Protein AF-A0A519ZMS1-F1 (afdb_monomer)

Structure (mmCIF, N/CA/C/O backbone):
data_AF-A0A519ZMS1-F1
#
_entry.id   AF-A0A519ZMS1-F1
#
loop_
_atom_site.group_PDB
_atom_site.id
_atom_site.type_symbol
_atom_site.label_atom_id
_atom_site.label_alt_id
_atom_site.label_comp_id
_atom_site.label_asym_id
_atom_site.label_entity_id
_atom_site.label_seq_id
_atom_site.pdbx_PDB_ins_code
_atom_site.Cartn_x
_atom_site.Cartn_y
_atom_site.Cartn_z
_atom_site.occupancy
_atom_site.B_iso_or_equiv
_atom_site.auth_seq_id
_atom_site.auth_comp_id
_atom_site.auth_asym_id
_atom_site.auth_atom_id
_atom_site.pdbx_PDB_model_num
ATOM 1 N N . MET A 1 1 ? -74.796 -27.063 87.773 1.00 42.47 1 MET A N 1
ATOM 2 C CA . MET A 1 1 ? -75.132 -27.784 86.528 1.00 42.47 1 MET A CA 1
ATOM 3 C C . MET A 1 1 ? -73.917 -27.729 85.617 1.00 42.47 1 MET A C 1
ATOM 5 O O . MET A 1 1 ? -73.699 -26.713 84.977 1.00 42.47 1 MET A O 1
ATOM 9 N N . GLY A 1 2 ? -73.067 -28.757 85.656 1.00 45.41 2 GLY A N 1
ATOM 10 C CA . GLY A 1 2 ? -71.937 -28.900 84.737 1.00 45.41 2 GLY A CA 1
ATOM 11 C C . GLY A 1 2 ? -72.326 -29.897 83.657 1.00 45.41 2 GLY A C 1
ATOM 12 O O . GLY A 1 2 ? -72.479 -31.078 83.949 1.00 45.41 2 GLY A O 1
ATOM 13 N N . THR A 1 3 ? -72.564 -29.424 82.440 1.00 51.25 3 THR A N 1
ATOM 14 C CA . THR A 1 3 ? -72.801 -30.282 81.277 1.00 51.25 3 THR A CA 1
ATOM 15 C C . THR A 1 3 ? -71.479 -30.924 80.871 1.00 51.25 3 THR A C 1
ATOM 17 O O . THR A 1 3 ? -70.566 -30.230 80.424 1.00 51.25 3 THR A O 1
ATOM 20 N N . THR A 1 4 ? -71.353 -32.237 81.051 1.00 53.97 4 THR A N 1
ATOM 21 C CA . THR A 1 4 ? -70.225 -33.018 80.539 1.00 53.97 4 THR A CA 1
ATOM 22 C C . THR A 1 4 ? -70.313 -33.087 79.009 1.00 53.97 4 THR A C 1
ATOM 24 O O . THR A 1 4 ? -71.373 -33.414 78.471 1.00 53.97 4 THR A O 1
ATOM 27 N N . PRO A 1 5 ? -69.245 -32.744 78.272 1.00 59.47 5 PRO A N 1
ATOM 28 C CA . PRO A 1 5 ? -69.279 -32.763 76.815 1.00 59.47 5 PRO A CA 1
ATOM 29 C C . PRO A 1 5 ? -69.402 -34.199 76.280 1.00 59.47 5 PRO A C 1
ATOM 31 O O . PRO A 1 5 ? -68.746 -35.120 76.765 1.00 59.47 5 PRO A O 1
ATOM 34 N N . THR A 1 6 ? -70.237 -34.389 75.257 1.00 68.56 6 THR A N 1
ATOM 35 C CA . THR A 1 6 ? -70.402 -35.656 74.524 1.00 68.56 6 THR A CA 1
ATOM 36 C C . THR A 1 6 ? -69.168 -35.976 73.670 1.00 68.56 6 THR A C 1
ATOM 38 O O . THR A 1 6 ? -68.520 -35.073 73.137 1.00 68.56 6 THR A O 1
ATOM 41 N N . ALA A 1 7 ? -68.851 -37.267 73.501 1.00 70.06 7 ALA A N 1
ATOM 42 C CA . ALA A 1 7 ? -67.646 -37.754 72.811 1.00 70.06 7 ALA A CA 1
ATOM 43 C C . ALA A 1 7 ? -67.455 -37.185 71.388 1.00 70.06 7 ALA A C 1
ATOM 45 O O . ALA A 1 7 ? -66.329 -36.928 70.968 1.00 70.06 7 ALA A O 1
ATOM 46 N N . THR A 1 8 ? -68.545 -36.912 70.668 1.00 70.88 8 THR A N 1
ATOM 47 C CA . THR A 1 8 ? -68.551 -36.265 69.344 1.00 70.88 8 THR A CA 1
ATOM 48 C C . THR A 1 8 ? -67.999 -34.837 69.369 1.00 70.88 8 THR A C 1
ATOM 50 O O . THR A 1 8 ? -67.274 -34.444 68.458 1.00 70.88 8 THR A O 1
ATOM 53 N N . THR A 1 9 ? -68.282 -34.071 70.424 1.00 73.25 9 THR A N 1
ATOM 54 C CA . THR A 1 9 ? -67.825 -32.681 70.593 1.00 73.25 9 THR A CA 1
ATOM 55 C C . THR A 1 9 ? -66.320 -32.612 70.862 1.00 73.25 9 THR A C 1
ATOM 57 O O . THR A 1 9 ? -65.623 -31.734 70.349 1.00 73.25 9 THR A O 1
ATOM 60 N N . VAL A 1 10 ? -65.798 -33.585 71.615 1.00 74.31 10 VAL A N 1
ATOM 61 C CA . VAL A 1 10 ? -64.356 -33.749 71.846 1.00 74.31 10 VAL A CA 1
ATOM 62 C C . VAL A 1 10 ? -63.648 -34.130 70.542 1.00 74.31 10 VAL A C 1
ATOM 64 O O . VAL A 1 10 ? -62.630 -33.531 70.203 1.00 74.31 10 VAL A O 1
ATOM 67 N N . LEU A 1 11 ? -64.221 -35.052 69.762 1.00 76.44 11 LEU A N 1
ATOM 68 C CA . LEU A 1 11 ? -63.638 -35.519 68.500 1.00 76.44 11 LEU A CA 1
ATOM 69 C C . LEU A 1 11 ? -63.577 -34.411 67.431 1.00 76.44 11 LEU A C 1
ATOM 71 O O . LEU A 1 11 ? -62.541 -34.233 66.792 1.00 76.44 11 LEU A O 1
ATOM 75 N N . LEU A 1 12 ? -64.646 -33.616 67.282 1.00 75.25 12 LEU A N 1
ATOM 76 C CA . LEU A 1 12 ? -64.655 -32.438 66.402 1.00 75.25 12 LEU A CA 1
ATOM 77 C C . LEU A 1 12 ? -63.622 -31.390 66.833 1.00 75.25 12 LEU A C 1
ATOM 79 O O . LEU A 1 12 ? -62.930 -30.828 65.986 1.00 75.25 12 LEU A O 1
ATOM 83 N N . SER A 1 13 ? -63.478 -31.156 68.140 1.00 76.19 13 SER A N 1
ATOM 84 C CA . SER A 1 13 ? -62.483 -30.213 68.666 1.00 76.19 13 SER A CA 1
ATOM 85 C C . SER A 1 13 ? -61.055 -30.678 68.364 1.00 76.19 13 SER A C 1
ATOM 87 O O . SER A 1 13 ? -60.226 -29.879 67.932 1.00 76.19 13 SER A O 1
ATOM 89 N N . CYS A 1 14 ? -60.771 -31.979 68.496 1.00 77.50 14 CYS A N 1
ATOM 90 C CA . CYS A 1 14 ? -59.481 -32.553 68.113 1.00 77.50 14 CYS A CA 1
ATOM 91 C C . CYS A 1 14 ? -59.193 -32.410 66.610 1.00 77.50 14 CYS A C 1
ATOM 93 O O . CYS A 1 14 ? -58.071 -32.070 66.242 1.00 77.50 14 CYS A O 1
ATOM 95 N N . ILE A 1 15 ? -60.189 -32.615 65.740 1.00 82.06 15 ILE A N 1
ATOM 96 C CA . ILE A 1 15 ? -60.030 -32.450 64.285 1.00 82.06 15 ILE A CA 1
ATOM 97 C C . ILE A 1 15 ? -59.723 -30.991 63.925 1.00 82.06 15 ILE A C 1
ATOM 99 O O . ILE A 1 15 ? -58.816 -30.738 63.135 1.00 82.06 15 ILE A O 1
ATOM 103 N N . VAL A 1 16 ? -60.419 -30.022 64.528 1.00 81.75 16 VAL A N 1
ATOM 104 C CA . VAL A 1 16 ? -60.167 -28.588 64.293 1.00 81.75 16 VAL A CA 1
ATOM 105 C C . VAL A 1 16 ? -58.758 -28.190 64.737 1.00 81.75 16 VAL A C 1
ATOM 107 O O . VAL A 1 16 ? -58.069 -27.473 64.011 1.00 81.75 16 VAL A O 1
ATOM 110 N N . VAL A 1 17 ? -58.290 -28.695 65.883 1.00 83.69 17 VAL A N 1
ATOM 111 C CA . VAL A 1 17 ? -56.917 -28.458 66.357 1.00 83.69 17 VAL A CA 1
ATOM 112 C C . VAL A 1 17 ? -55.890 -29.092 65.415 1.00 83.69 17 VAL A C 1
ATOM 114 O O . VAL A 1 17 ? -54.924 -28.430 65.046 1.00 83.69 17 VAL A O 1
ATOM 117 N N . LEU A 1 18 ? -56.102 -30.332 64.963 1.00 85.31 18 LEU A N 1
ATOM 118 C CA . LEU A 1 18 ? -55.196 -31.010 64.026 1.00 85.31 18 LEU A CA 1
ATOM 119 C C . LEU A 1 18 ? -55.128 -30.307 62.662 1.00 85.31 18 LEU A C 1
ATOM 121 O O . LEU A 1 18 ? -54.035 -30.127 62.126 1.00 85.31 18 LEU A O 1
ATOM 125 N N . LEU A 1 19 ? -56.265 -29.856 62.122 1.00 87.12 19 LEU A N 1
ATOM 126 C CA . LEU A 1 19 ? -56.318 -29.073 60.882 1.00 87.12 19 LEU A CA 1
ATOM 127 C C . LEU A 1 19 ? -55.645 -27.703 61.046 1.00 87.12 19 LEU A C 1
ATOM 129 O O . LEU A 1 19 ? -54.897 -27.282 60.164 1.00 87.12 19 LEU A O 1
ATOM 133 N N . GLY A 1 20 ? -55.851 -27.033 62.184 1.00 84.88 20 GLY A N 1
ATOM 134 C CA . GLY A 1 20 ? -55.179 -25.776 62.521 1.00 84.88 20 GLY A CA 1
ATOM 135 C C . GLY A 1 20 ? -53.660 -25.935 62.617 1.00 84.88 20 GLY A C 1
ATOM 136 O O . GLY A 1 20 ? -52.921 -25.158 62.012 1.00 84.88 20 GLY A O 1
ATOM 137 N N . CYS A 1 21 ? -53.190 -26.984 63.297 1.00 87.50 21 CYS A N 1
ATOM 138 C CA . CYS A 1 21 ? -51.773 -27.337 63.386 1.00 87.50 21 CYS A CA 1
ATOM 139 C C . CYS A 1 21 ? -51.180 -27.693 62.014 1.00 87.50 21 CYS A C 1
ATOM 141 O O . CYS A 1 21 ? -50.091 -27.225 61.686 1.00 87.50 21 CYS A O 1
ATOM 143 N N . GLY A 1 22 ? -51.902 -28.456 61.186 1.00 88.44 22 GLY A N 1
ATOM 144 C CA . GLY A 1 22 ? -51.493 -28.783 59.819 1.00 88.44 22 GLY A CA 1
ATOM 145 C C . GLY A 1 22 ? -51.377 -27.546 58.923 1.00 88.44 22 GLY A C 1
ATOM 146 O O . GLY A 1 22 ? -50.382 -27.386 58.219 1.00 88.44 22 GLY A O 1
ATOM 147 N N . ALA A 1 23 ? -52.336 -26.619 58.995 1.00 87.44 23 ALA A N 1
ATOM 148 C CA . ALA A 1 23 ? -52.299 -25.362 58.247 1.00 87.44 23 ALA A CA 1
ATOM 149 C C . ALA A 1 23 ? -51.149 -24.440 58.696 1.00 87.44 23 ALA A C 1
ATOM 151 O O . ALA A 1 23 ? -50.488 -23.8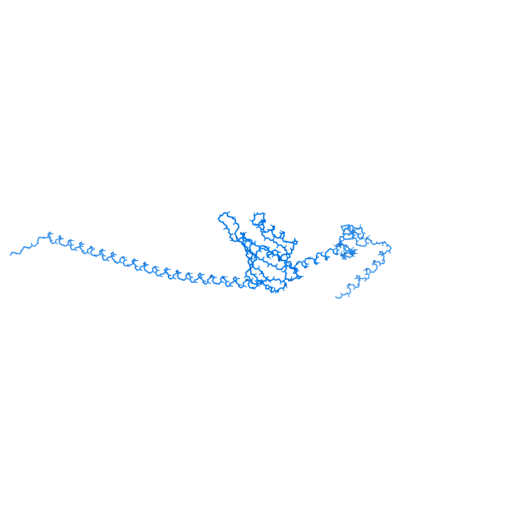20 57.858 1.00 87.44 23 ALA A O 1
ATOM 152 N N . LEU A 1 24 ? -50.875 -24.373 60.006 1.00 90.25 24 LEU A N 1
ATOM 153 C CA . LEU A 1 24 ? -49.716 -23.671 60.575 1.00 90.25 24 LEU A CA 1
ATOM 154 C C . LEU A 1 24 ? -48.394 -24.292 60.114 1.00 90.25 24 LEU A C 1
ATOM 156 O O . LEU A 1 24 ? -47.487 -23.561 59.713 1.00 90.25 24 LEU A O 1
ATOM 160 N N . TRP A 1 25 ? -48.305 -25.623 60.107 1.00 92.25 25 TRP A N 1
ATOM 161 C CA . TRP A 1 25 ? -47.131 -26.352 59.637 1.00 92.25 25 TRP A CA 1
ATOM 162 C C . TRP A 1 25 ? -46.875 -26.121 58.142 1.00 92.25 25 TRP A C 1
ATOM 164 O O . TRP A 1 25 ? -45.764 -25.750 57.771 1.00 92.25 25 TRP A O 1
ATOM 174 N N . ILE A 1 26 ? -47.904 -26.216 57.291 1.00 90.81 26 ILE A N 1
ATOM 175 C CA . ILE A 1 26 ? -47.801 -25.935 55.848 1.00 90.81 26 ILE A CA 1
ATOM 176 C C . ILE A 1 26 ? -47.389 -24.480 55.596 1.00 90.81 26 ILE A C 1
ATOM 178 O O . ILE A 1 26 ? -46.514 -24.229 54.769 1.00 90.81 26 ILE A O 1
ATOM 182 N N . ARG A 1 27 ? -47.970 -23.507 56.315 1.00 90.25 27 ARG A N 1
ATOM 183 C CA . ARG A 1 27 ? -47.567 -22.091 56.215 1.00 90.25 27 ARG A CA 1
ATOM 184 C C . ARG A 1 27 ? -46.107 -21.882 56.603 1.00 90.25 27 ARG A C 1
ATOM 186 O O . ARG A 1 27 ? -45.403 -21.152 55.911 1.00 90.25 27 ARG A O 1
ATOM 193 N N . HIS A 1 28 ? -45.652 -22.508 57.686 1.00 91.19 28 HIS A N 1
ATOM 194 C CA . HIS A 1 28 ? -44.265 -22.406 58.132 1.00 91.19 28 HIS A CA 1
ATOM 195 C C . HIS A 1 28 ? -43.301 -23.064 57.134 1.00 91.19 28 HIS A C 1
ATOM 197 O O . HIS A 1 28 ? -42.277 -22.479 56.789 1.00 91.19 28 HIS A O 1
ATOM 203 N N . TRP A 1 29 ? -43.668 -24.231 56.604 1.00 91.06 29 TRP A N 1
ATOM 204 C CA . TRP A 1 29 ? -42.909 -24.942 55.578 1.00 91.06 29 TRP A CA 1
ATOM 205 C C . TRP A 1 29 ? -42.814 -24.149 54.264 1.00 91.06 29 TRP A C 1
ATOM 207 O O . TRP A 1 29 ? -41.718 -23.963 53.737 1.00 91.06 29 TRP A O 1
ATOM 217 N N . LEU A 1 30 ? -43.930 -23.593 53.775 1.00 92.94 30 LEU A N 1
ATOM 218 C CA . LEU A 1 30 ? -43.959 -22.712 52.600 1.00 92.94 30 LEU A CA 1
ATOM 219 C C . LEU A 1 30 ? -43.129 -21.443 52.821 1.00 92.94 30 LEU A C 1
ATOM 221 O O . LEU A 1 30 ? -42.385 -21.039 51.930 1.00 92.94 30 LEU A O 1
ATOM 225 N N . ALA A 1 31 ? -43.212 -20.826 54.003 1.00 91.62 31 ALA A N 1
ATOM 226 C CA . ALA A 1 31 ? -42.385 -19.672 54.346 1.00 91.62 31 ALA A CA 1
ATOM 227 C C . ALA A 1 31 ? -40.887 -20.027 54.373 1.00 91.62 31 ALA A C 1
ATOM 229 O O . ALA A 1 31 ? -40.070 -19.229 53.919 1.00 91.62 31 ALA A O 1
ATOM 230 N N . GLY A 1 32 ? -40.527 -21.224 54.849 1.00 93.00 32 GLY A N 1
ATOM 231 C CA . GLY A 1 32 ? -39.162 -21.752 54.781 1.00 93.00 32 GLY A CA 1
ATOM 232 C C . GLY A 1 32 ? -38.670 -21.934 53.340 1.00 93.00 32 GLY A C 1
ATOM 233 O O . GLY A 1 32 ? -37.596 -21.447 52.997 1.00 93.00 32 GLY A O 1
ATOM 234 N N . GLN A 1 33 ? -39.490 -22.540 52.473 1.00 92.75 33 GLN A N 1
ATOM 235 C CA . GLN A 1 33 ? -39.213 -22.685 51.033 1.00 92.75 33 GLN A CA 1
ATOM 236 C C . GLN A 1 33 ? -39.012 -21.331 50.333 1.00 92.75 33 GLN A C 1
ATOM 238 O O . GLN A 1 33 ? -38.091 -21.179 49.533 1.00 92.75 33 GLN A O 1
ATOM 243 N N . GLN A 1 34 ? -39.849 -20.333 50.635 1.00 90.19 34 GLN A N 1
ATOM 244 C CA . GLN A 1 34 ? -39.737 -18.993 50.049 1.00 90.19 34 GLN A CA 1
ATOM 245 C C . GLN A 1 34 ? -38.465 -18.267 50.506 1.00 90.19 34 GLN A C 1
ATOM 247 O O . GLN A 1 34 ? -37.804 -17.642 49.681 1.00 90.19 34 GLN A O 1
ATOM 252 N N . ARG A 1 35 ? -38.078 -18.390 51.785 1.00 94.19 35 ARG A N 1
ATOM 253 C CA . ARG A 1 35 ? -36.813 -17.822 52.286 1.00 94.19 35 ARG A CA 1
ATOM 254 C C . ARG A 1 35 ? -35.604 -18.440 51.595 1.00 94.19 35 ARG A C 1
ATOM 256 O O . ARG A 1 35 ? -34.773 -17.698 51.091 1.00 94.19 35 ARG A O 1
ATOM 263 N N . GLN A 1 36 ? -35.559 -19.769 51.478 1.00 93.50 36 GLN A N 1
ATOM 264 C CA . GLN A 1 36 ? -34.465 -20.454 50.781 1.00 93.50 36 GLN A CA 1
ATOM 265 C C . GLN A 1 36 ? -34.350 -20.020 49.314 1.00 93.50 36 GLN A C 1
ATOM 267 O O . GLN A 1 36 ? -33.249 -19.774 48.831 1.00 93.50 36 GLN A O 1
ATOM 272 N N . ARG A 1 37 ? -35.476 -19.878 48.601 1.00 92.94 37 ARG A N 1
ATOM 273 C CA . ARG A 1 37 ? -35.471 -19.371 47.217 1.00 92.94 37 ARG A CA 1
ATOM 274 C C . ARG A 1 37 ? -34.997 -17.923 47.129 1.00 92.94 37 ARG A C 1
ATOM 276 O O . ARG A 1 37 ? -34.256 -17.594 46.209 1.00 92.94 37 ARG A O 1
ATOM 283 N N . LEU A 1 38 ? -35.414 -17.066 48.062 1.00 94.69 38 LEU A N 1
ATOM 284 C CA . LEU A 1 38 ? -34.990 -15.667 48.096 1.00 94.69 38 LEU A CA 1
ATOM 285 C C . LEU A 1 38 ? -33.480 -15.556 48.344 1.00 94.69 38 LEU A C 1
ATOM 287 O O . LEU A 1 38 ? -32.805 -14.815 47.638 1.00 94.69 38 LEU A O 1
ATOM 291 N N . GLU A 1 39 ? -32.949 -16.338 49.284 1.00 95.75 39 GLU A N 1
ATOM 292 C CA . GLU A 1 39 ? -31.513 -16.411 49.573 1.00 95.75 39 GLU A CA 1
ATOM 293 C C . GLU A 1 39 ? -30.721 -16.925 48.362 1.00 95.75 39 GLU A C 1
ATOM 295 O O . GLU A 1 39 ? -29.709 -16.330 47.996 1.00 95.75 39 GLU A O 1
ATOM 300 N N . GLN A 1 40 ? -31.208 -17.969 47.679 1.00 95.50 40 GLN A N 1
ATOM 301 C CA . GLN A 1 40 ? -30.596 -18.476 46.445 1.00 95.50 40 GLN A CA 1
ATOM 302 C C . GLN A 1 40 ? -30.577 -17.423 45.332 1.00 95.50 40 GLN A C 1
ATOM 304 O O . GLN A 1 40 ? -29.558 -17.261 44.663 1.00 95.50 40 GLN A O 1
ATOM 309 N N . LEU A 1 41 ? -31.676 -16.686 45.138 1.00 94.44 41 LEU A N 1
ATOM 310 C CA . LEU A 1 41 ? -31.748 -15.611 44.145 1.00 94.44 41 LEU A CA 1
ATOM 311 C C . LEU A 1 41 ? -30.828 -14.441 44.501 1.00 94.44 41 LEU A C 1
ATOM 313 O O . LEU A 1 41 ? -30.167 -13.900 43.619 1.00 94.44 41 LEU A O 1
ATOM 317 N N . GLN A 1 42 ? -30.744 -14.068 45.779 1.00 95.12 42 GLN A N 1
ATOM 318 C CA . GLN A 1 42 ? -29.825 -13.028 46.244 1.00 95.12 42 GLN A CA 1
ATOM 319 C C . GLN A 1 42 ? -28.366 -13.438 46.024 1.00 95.12 42 GLN A C 1
ATOM 321 O O . GLN A 1 42 ? -27.590 -12.654 45.483 1.00 95.12 42 GLN A O 1
ATOM 326 N N . GLN A 1 43 ? -28.003 -14.677 46.362 1.00 95.94 43 GLN A N 1
ATOM 327 C CA . GLN A 1 43 ? -26.667 -15.214 46.096 1.00 95.94 43 GLN A CA 1
ATOM 328 C C . GLN A 1 43 ? -26.360 -15.262 44.595 1.00 95.94 43 GLN A C 1
ATOM 330 O O . GLN A 1 43 ? -25.272 -14.862 44.176 1.00 95.94 43 GLN A O 1
ATOM 335 N N . ALA A 1 44 ? -27.320 -15.698 43.774 1.00 93.75 44 ALA A N 1
ATOM 336 C CA . ALA A 1 44 ? -27.171 -15.721 42.325 1.00 93.75 44 ALA A CA 1
ATOM 337 C C . ALA A 1 44 ? -26.973 -14.309 41.750 1.00 93.75 44 ALA A C 1
ATOM 339 O O . ALA A 1 44 ? -26.037 -14.115 40.975 1.00 93.75 44 ALA A O 1
ATOM 340 N N . ASN A 1 45 ? -27.770 -13.321 42.171 1.00 95.50 45 ASN A N 1
ATOM 341 C CA . ASN A 1 45 ? -27.631 -11.928 41.734 1.00 95.50 45 ASN A CA 1
ATOM 342 C C . ASN A 1 45 ? -26.262 -11.345 42.097 1.00 95.50 45 ASN A C 1
ATOM 344 O O . ASN A 1 45 ? -25.576 -10.843 41.212 1.00 95.50 45 ASN A O 1
ATOM 348 N N . VAL A 1 46 ? -25.814 -11.499 43.348 1.00 96.56 46 VAL A N 1
ATOM 349 C CA . VAL A 1 46 ? -24.480 -11.037 43.778 1.00 96.56 46 VAL A CA 1
ATOM 350 C C . VAL A 1 46 ? -23.379 -11.703 42.947 1.00 96.56 46 VAL A C 1
ATOM 352 O O . VAL A 1 46 ? -22.435 -11.045 42.509 1.00 96.56 46 VAL A O 1
ATOM 355 N N . SER A 1 47 ? -23.508 -13.005 42.668 1.00 96.00 47 SER A N 1
ATOM 356 C CA . SER A 1 47 ? -22.538 -13.724 41.836 1.00 96.00 47 SER A CA 1
ATOM 357 C C . SER A 1 47 ? -22.528 -13.254 40.373 1.00 96.00 47 SER A C 1
ATOM 359 O O . SER A 1 47 ? -21.467 -13.216 39.749 1.00 96.00 47 SER A O 1
ATOM 361 N N . LEU A 1 48 ? -23.689 -12.886 39.819 1.00 96.50 48 LEU A N 1
ATOM 362 C CA . LEU A 1 48 ? -23.821 -12.377 38.453 1.00 96.50 48 LEU A CA 1
ATOM 363 C C . LEU A 1 48 ? -23.254 -10.965 38.330 1.00 96.50 48 LEU A C 1
ATOM 365 O O . LEU A 1 48 ? -22.529 -10.696 37.377 1.00 96.50 48 LEU A O 1
ATOM 369 N N . GLU A 1 49 ? -23.528 -10.094 39.299 1.00 96.69 49 GLU A N 1
ATOM 370 C CA . GLU A 1 49 ? -22.966 -8.743 39.352 1.00 96.69 49 GLU A CA 1
ATOM 371 C C . GLU A 1 49 ? -21.438 -8.785 39.443 1.00 96.69 49 GLU A C 1
ATOM 373 O O . GLU A 1 49 ? -20.762 -8.106 38.671 1.00 96.69 49 GLU A O 1
ATOM 378 N N . ALA A 1 50 ? -20.884 -9.651 40.298 1.00 96.25 50 ALA A N 1
ATOM 379 C CA . ALA A 1 50 ? -19.439 -9.846 40.396 1.00 96.25 50 ALA A CA 1
ATOM 380 C C . ALA A 1 50 ? -18.827 -10.328 39.067 1.00 96.25 50 ALA A C 1
ATOM 382 O O . ALA A 1 50 ? -17.803 -9.808 38.628 1.00 96.25 50 ALA A O 1
ATOM 383 N N . ARG A 1 51 ? -19.474 -11.279 38.377 1.00 96.75 51 ARG A N 1
ATOM 384 C CA . ARG A 1 51 ? -19.028 -11.747 37.050 1.00 96.75 51 ARG A CA 1
ATOM 385 C C . ARG A 1 51 ? -19.130 -10.664 35.980 1.00 96.75 51 ARG A C 1
ATOM 387 O O . ARG A 1 51 ? -18.250 -10.580 35.131 1.00 96.75 51 ARG A O 1
ATOM 394 N N . ALA A 1 52 ? -20.186 -9.854 36.002 1.00 95.69 52 ALA A N 1
ATOM 395 C CA . ALA A 1 52 ? -20.367 -8.756 35.060 1.00 95.69 52 ALA A CA 1
ATOM 396 C C . ALA A 1 52 ? -19.292 -7.675 35.249 1.00 95.69 52 ALA A C 1
ATOM 398 O O . ALA A 1 52 ? -18.739 -7.187 34.264 1.00 95.69 52 ALA A O 1
ATOM 399 N N . GLN A 1 53 ? -18.953 -7.346 36.499 1.0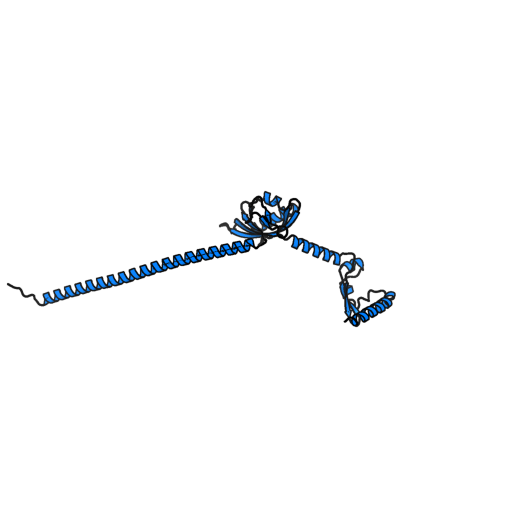0 96.31 53 GLN A N 1
ATOM 400 C CA . GLN A 1 53 ? -17.864 -6.421 36.824 1.00 96.31 53 GLN A CA 1
ATOM 401 C C . GLN A 1 53 ? -16.504 -6.969 36.388 1.00 96.31 53 GLN A C 1
ATOM 403 O O . GLN A 1 53 ? -15.736 -6.253 35.747 1.00 96.31 53 GLN A O 1
ATOM 408 N N . GLU A 1 54 ? -16.233 -8.244 36.673 1.00 96.62 54 GLU A N 1
ATOM 409 C CA . GLU A 1 54 ? -14.997 -8.906 36.255 1.00 96.62 54 GLU A CA 1
ATOM 410 C C . GLU A 1 54 ? -14.862 -8.911 34.726 1.00 96.62 54 GLU A C 1
ATOM 412 O O . GLU A 1 54 ? -13.836 -8.500 34.187 1.00 96.62 54 GLU A O 1
ATOM 417 N N . LEU A 1 55 ? -15.922 -9.286 34.003 1.00 96.94 55 LEU A N 1
ATOM 418 C CA . LEU A 1 55 ? -15.919 -9.283 32.541 1.00 96.94 55 LEU A CA 1
ATOM 419 C C . LEU A 1 55 ? -15.726 -7.870 31.977 1.00 96.94 55 LEU A C 1
ATOM 421 O O . LEU A 1 55 ? -14.966 -7.692 31.029 1.00 96.94 55 LEU A O 1
ATOM 425 N N . ALA A 1 56 ? -16.365 -6.854 32.562 1.00 95.88 56 ALA A N 1
ATOM 426 C CA . ALA A 1 56 ? -16.178 -5.466 32.148 1.00 95.88 56 ALA A CA 1
ATOM 427 C C . ALA A 1 56 ? -14.725 -4.999 32.350 1.00 95.88 56 ALA A C 1
ATOM 429 O O . ALA A 1 56 ? -14.163 -4.320 31.483 1.00 95.88 56 ALA A O 1
ATOM 430 N N . HIS A 1 57 ? -14.091 -5.400 33.456 1.00 95.81 57 HIS A N 1
ATOM 431 C CA . HIS A 1 57 ? -12.679 -5.121 33.713 1.00 95.81 57 HIS A CA 1
ATOM 432 C C . HIS A 1 57 ? -11.763 -5.840 32.710 1.00 95.81 57 HIS A C 1
ATOM 434 O O . HIS A 1 57 ? -10.859 -5.231 32.139 1.00 95.81 57 HIS A O 1
ATOM 440 N N . GLN A 1 58 ? -12.044 -7.110 32.412 1.00 95.50 58 GLN A N 1
ATOM 441 C CA . GLN A 1 58 ? -11.304 -7.880 31.411 1.00 95.50 58 GLN A CA 1
ATOM 442 C C . GLN A 1 58 ? -11.458 -7.298 30.002 1.00 95.50 58 GLN A C 1
ATOM 444 O O . GLN A 1 58 ? -10.468 -7.162 29.287 1.00 95.50 58 GLN A O 1
ATOM 449 N N . MET A 1 59 ? -12.670 -6.900 29.602 1.00 94.88 59 MET A N 1
ATOM 450 C CA . MET A 1 59 ? -12.928 -6.281 28.298 1.00 94.88 59 MET A CA 1
ATOM 451 C C . MET A 1 59 ? -12.192 -4.950 28.149 1.00 94.88 59 MET A C 1
ATOM 453 O O . MET A 1 59 ? -11.577 -4.700 27.114 1.00 94.88 59 MET A O 1
ATOM 457 N N . THR A 1 60 ? -12.211 -4.105 29.182 1.00 95.75 60 THR A N 1
ATOM 458 C CA . THR A 1 60 ? -11.494 -2.821 29.156 1.00 95.75 60 THR A CA 1
ATOM 459 C C . THR A 1 60 ? -9.978 -3.011 29.142 1.00 95.75 60 THR A C 1
ATOM 461 O O . THR A 1 60 ? -9.291 -2.330 28.378 1.00 95.75 60 THR A O 1
ATOM 464 N N . ALA A 1 61 ? -9.444 -3.967 29.905 1.00 94.81 61 ALA A N 1
ATOM 465 C CA . ALA A 1 61 ? -8.028 -4.322 29.859 1.00 94.81 61 ALA A CA 1
ATOM 466 C C . ALA A 1 61 ? -7.612 -4.883 28.486 1.00 94.81 61 ALA A C 1
ATOM 468 O O . ALA A 1 61 ? -6.602 -4.450 27.930 1.00 94.81 61 ALA A O 1
ATOM 469 N N . ALA A 1 62 ? -8.410 -5.783 27.903 1.00 93.38 62 ALA A N 1
ATOM 470 C CA . ALA A 1 62 ? -8.160 -6.360 26.584 1.00 93.38 62 ALA A CA 1
ATOM 471 C C . ALA A 1 62 ? -8.203 -5.298 25.475 1.00 93.38 62 ALA A C 1
ATOM 473 O O . ALA A 1 62 ? -7.328 -5.278 24.609 1.00 93.38 62 ALA A O 1
ATOM 474 N N . GLN A 1 63 ? -9.173 -4.380 25.530 1.00 94.25 63 GLN A N 1
ATOM 475 C CA . GLN A 1 63 ? -9.266 -3.257 24.600 1.00 94.25 63 GLN A CA 1
ATOM 476 C C . GLN A 1 63 ? -8.033 -2.357 24.708 1.00 94.25 63 GLN A C 1
ATOM 478 O O . GLN A 1 63 ? -7.380 -2.071 23.706 1.00 94.25 63 GLN A O 1
ATOM 483 N N . ARG A 1 64 ? -7.645 -1.993 25.936 1.00 94.62 64 ARG A N 1
ATOM 484 C CA . ARG A 1 64 ? -6.446 -1.188 26.188 1.00 94.62 64 ARG A CA 1
ATOM 485 C C . ARG A 1 64 ? -5.183 -1.873 25.667 1.00 94.62 64 ARG A C 1
ATOM 487 O O . ARG A 1 64 ? -4.340 -1.218 25.063 1.00 94.62 64 ARG A O 1
ATOM 494 N N . GLN A 1 65 ? -5.054 -3.182 25.866 1.00 94.00 65 GLN A N 1
ATOM 495 C CA . GLN A 1 65 ? -3.921 -3.951 25.356 1.00 94.00 65 GLN A CA 1
ATOM 496 C C . GLN A 1 65 ? -3.909 -4.007 23.822 1.00 94.00 65 GLN A C 1
ATOM 498 O O . GLN A 1 65 ? -2.845 -3.873 23.215 1.00 94.00 65 GLN A O 1
ATOM 503 N N . ALA A 1 66 ? -5.071 -4.176 23.186 1.00 90.12 66 ALA A N 1
ATOM 504 C CA . ALA A 1 66 ? -5.192 -4.154 21.733 1.00 90.12 66 ALA A CA 1
ATOM 505 C C . ALA A 1 66 ? -4.796 -2.788 21.153 1.00 90.12 66 ALA A C 1
ATOM 507 O O . ALA A 1 66 ? -4.074 -2.737 20.158 1.00 90.12 66 ALA A O 1
ATOM 508 N N . ASP A 1 67 ? -5.205 -1.696 21.795 1.00 90.00 67 ASP A N 1
ATOM 509 C CA . ASP A 1 67 ? -4.909 -0.338 21.338 1.00 90.00 67 ASP A CA 1
ATOM 510 C C . ASP A 1 67 ? -3.431 0.023 21.538 1.00 90.00 67 ASP A C 1
ATOM 512 O O . ASP A 1 67 ? -2.808 0.545 20.614 1.00 90.00 67 ASP A O 1
ATOM 516 N N . ILE A 1 68 ? -2.820 -0.370 22.665 1.00 91.00 68 ILE A N 1
ATOM 517 C CA . ILE A 1 68 ? -1.365 -0.254 22.876 1.00 91.00 68 ILE A CA 1
ATOM 518 C C . ILE A 1 68 ? -0.599 -1.022 21.793 1.00 91.00 68 ILE A C 1
ATOM 520 O O . ILE A 1 68 ? 0.345 -0.498 21.206 1.00 91.00 68 ILE A O 1
ATOM 524 N N . LYS A 1 69 ? -1.012 -2.261 21.497 1.00 86.81 69 LYS A N 1
ATOM 525 C CA . LYS A 1 69 ? -0.358 -3.084 20.474 1.00 86.81 69 LYS A CA 1
ATOM 526 C C . LYS A 1 69 ? -0.478 -2.459 19.081 1.00 86.81 69 LYS A C 1
ATOM 528 O O . LYS A 1 69 ? 0.503 -2.454 18.344 1.00 86.81 69 LYS A O 1
ATOM 533 N N . ARG A 1 70 ? -1.655 -1.930 18.723 1.00 84.25 70 ARG A N 1
ATOM 534 C CA . ARG A 1 70 ? -1.878 -1.229 17.446 1.00 84.25 70 ARG A CA 1
ATOM 535 C C . ARG A 1 70 ? -1.006 0.017 17.333 1.00 84.25 70 ARG A C 1
ATOM 537 O O . ARG A 1 70 ? -0.352 0.180 16.310 1.00 84.25 70 ARG A O 1
ATOM 544 N N . ALA A 1 71 ? -0.959 0.841 18.378 1.00 81.94 71 ALA A N 1
ATOM 545 C CA . ALA A 1 71 ? -0.137 2.046 18.403 1.00 81.94 71 ALA A CA 1
ATOM 546 C C . ALA A 1 71 ? 1.356 1.718 18.241 1.00 81.94 71 ALA A C 1
ATOM 548 O O . ALA A 1 71 ? 2.010 2.290 17.377 1.00 81.94 71 ALA A O 1
ATOM 549 N N . ALA A 1 72 ? 1.868 0.727 18.980 1.00 84.88 72 ALA A N 1
ATOM 550 C CA . ALA A 1 72 ? 3.258 0.283 18.852 1.00 84.88 72 ALA A CA 1
ATOM 551 C C . ALA A 1 72 ? 3.576 -0.253 17.442 1.00 84.88 72 ALA A C 1
ATOM 553 O O . ALA A 1 72 ? 4.620 0.057 16.869 1.00 84.88 72 ALA A O 1
ATOM 554 N N . MET A 1 73 ? 2.664 -1.032 16.845 1.00 82.06 73 MET A N 1
ATOM 555 C CA . MET A 1 73 ? 2.815 -1.495 15.461 1.00 82.06 73 MET A CA 1
ATOM 556 C C . MET A 1 73 ? 2.869 -0.327 14.470 1.00 82.06 73 MET A C 1
ATOM 558 O O . MET A 1 73 ? 3.711 -0.340 13.580 1.00 82.06 73 MET A O 1
ATOM 562 N N . MET A 1 74 ? 2.006 0.678 14.630 1.00 80.94 74 MET A N 1
ATOM 563 C CA . MET A 1 74 ? 1.994 1.866 13.771 1.00 80.94 74 MET A CA 1
ATOM 564 C C . MET A 1 74 ? 3.258 2.718 13.937 1.00 80.94 74 MET A C 1
ATOM 566 O O . MET A 1 74 ? 3.806 3.157 12.938 1.00 80.94 74 MET A O 1
ATOM 570 N N . GLU A 1 75 ? 3.754 2.903 15.162 1.00 75.69 75 GLU A N 1
ATOM 571 C CA . GLU A 1 75 ? 4.948 3.715 15.446 1.00 75.69 75 GLU A CA 1
ATOM 572 C C . GLU A 1 75 ? 6.232 3.109 14.863 1.00 75.69 75 GLU A C 1
ATOM 574 O O . GLU A 1 75 ? 7.119 3.824 14.396 1.00 75.69 75 GLU A O 1
ATOM 579 N N . THR A 1 76 ? 6.335 1.779 14.889 1.00 75.19 76 THR A N 1
ATOM 580 C CA . THR A 1 76 ? 7.488 1.057 14.326 1.00 75.19 76 THR A CA 1
ATOM 581 C C . THR A 1 76 ? 7.415 0.885 12.810 1.00 75.19 76 THR A C 1
ATOM 583 O O . THR A 1 76 ? 8.438 0.618 12.180 1.00 75.19 76 THR A O 1
ATOM 586 N N . ALA A 1 77 ? 6.228 1.019 12.214 1.00 76.94 77 ALA A N 1
ATOM 587 C CA . ALA A 1 77 ? 6.058 0.921 10.776 1.00 76.94 77 ALA A CA 1
ATOM 588 C C . ALA A 1 77 ? 6.526 2.222 10.110 1.00 76.94 77 ALA A C 1
ATOM 590 O O . ALA A 1 77 ? 5.982 3.290 10.362 1.00 76.94 77 ALA A O 1
ATOM 591 N N . GLU A 1 78 ? 7.495 2.136 9.198 1.00 82.00 78 GLU A N 1
ATOM 592 C CA . GLU A 1 78 ? 7.911 3.258 8.339 1.00 82.00 78 GLU A CA 1
ATOM 593 C C . GLU A 1 78 ? 6.872 3.497 7.216 1.00 82.00 78 GLU A C 1
ATOM 595 O O . GLU A 1 78 ? 7.190 3.514 6.029 1.00 82.00 78 GLU A O 1
ATOM 600 N N . VAL A 1 79 ? 5.593 3.600 7.590 1.00 87.88 79 VAL A N 1
ATOM 601 C CA . VAL A 1 79 ? 4.435 3.631 6.692 1.00 87.88 79 VAL A CA 1
ATOM 602 C C . VAL A 1 79 ? 3.488 4.738 7.122 1.00 87.88 79 VAL A C 1
ATOM 604 O O . VAL A 1 79 ? 3.151 4.874 8.294 1.00 87.88 79 VAL A O 1
ATOM 607 N N . ASN A 1 80 ? 2.992 5.500 6.154 1.00 91.19 80 ASN A N 1
ATOM 608 C CA . ASN A 1 80 ? 2.018 6.546 6.421 1.00 91.19 80 ASN A CA 1
ATOM 609 C C . ASN A 1 80 ? 0.613 5.961 6.383 1.00 91.19 80 ASN A C 1
ATOM 611 O O . ASN A 1 80 ? 0.205 5.418 5.357 1.00 91.19 80 ASN A O 1
ATOM 615 N N . PHE A 1 81 ? -0.145 6.108 7.461 1.00 92.25 81 PHE A N 1
ATOM 616 C CA . PHE A 1 81 ? -1.549 5.709 7.490 1.00 92.25 81 PHE A CA 1
ATOM 617 C C . PHE A 1 81 ? -2.435 6.898 7.153 1.00 92.25 81 PHE A C 1
ATOM 619 O O . PHE A 1 81 ? -2.231 7.998 7.671 1.00 92.25 81 PHE A O 1
ATOM 626 N N . PHE A 1 82 ? -3.432 6.669 6.308 1.00 94.19 82 PHE A N 1
ATOM 627 C CA . PHE A 1 82 ? -4.408 7.687 5.962 1.00 94.19 82 PHE A CA 1
ATOM 628 C C . PHE A 1 82 ? -5.821 7.122 5.895 1.00 94.19 82 PHE A C 1
ATOM 630 O O . PHE A 1 82 ? -6.052 5.920 5.759 1.00 94.19 82 PHE A O 1
ATOM 637 N N . GLU A 1 83 ? -6.767 8.038 5.961 1.00 96.00 83 GLU A N 1
ATOM 638 C CA . GLU A 1 83 ? -8.187 7.820 5.789 1.00 96.00 83 GLU A CA 1
ATOM 639 C C . GLU A 1 83 ? -8.690 8.681 4.630 1.00 96.00 83 GLU A C 1
ATOM 641 O O . GLU A 1 83 ? -8.216 9.805 4.459 1.00 96.00 83 GLU A O 1
ATOM 646 N N . ILE A 1 84 ? -9.640 8.173 3.847 1.00 96.31 84 ILE A N 1
ATOM 647 C CA . ILE A 1 84 ? -10.344 8.946 2.818 1.00 96.31 84 ILE A CA 1
ATOM 648 C C . ILE A 1 84 ? -11.824 8.986 3.168 1.00 96.31 84 ILE A C 1
ATOM 650 O O . ILE A 1 84 ? -12.459 7.936 3.290 1.00 96.31 84 ILE A O 1
ATOM 654 N N . ASP A 1 85 ? -12.365 10.193 3.290 1.00 95.94 85 ASP A N 1
ATOM 655 C CA . ASP A 1 85 ? -13.804 10.433 3.280 1.00 95.94 85 ASP A CA 1
ATOM 656 C C . ASP A 1 85 ? -14.288 10.433 1.825 1.00 95.94 85 ASP A C 1
ATOM 658 O O . ASP A 1 85 ? -13.847 11.261 1.031 1.00 95.94 85 ASP A O 1
ATOM 662 N N . VAL A 1 86 ? -15.155 9.491 1.449 1.00 94.31 86 VAL A N 1
ATOM 663 C CA . VAL A 1 86 ? -15.573 9.307 0.046 1.00 94.31 86 VAL A CA 1
ATOM 664 C C . VAL A 1 86 ? -16.447 10.456 -0.449 1.00 94.31 86 VAL A C 1
ATOM 666 O O . VAL A 1 86 ? -16.357 10.831 -1.614 1.00 94.31 86 VAL A O 1
ATOM 669 N N . ALA A 1 87 ? -17.274 11.040 0.420 1.00 92.56 87 ALA A N 1
ATOM 670 C CA . ALA A 1 87 ? -18.201 12.099 0.031 1.00 92.56 87 ALA A CA 1
ATOM 671 C C . ALA A 1 87 ? -17.470 13.395 -0.347 1.00 92.56 87 ALA A C 1
ATOM 673 O O . ALA A 1 87 ? -17.866 14.089 -1.281 1.00 92.56 87 ALA A O 1
ATOM 674 N N . THR A 1 88 ? -16.400 13.718 0.378 1.00 93.44 88 THR A N 1
ATOM 675 C CA . THR A 1 88 ? -15.604 14.937 0.175 1.00 93.44 88 THR A CA 1
ATOM 676 C C . THR A 1 88 ? -14.292 14.687 -0.570 1.00 93.44 88 THR A C 1
ATOM 678 O O . THR A 1 88 ? -13.640 15.641 -0.993 1.00 93.44 88 THR A O 1
ATOM 681 N N . ASN A 1 89 ? -13.890 13.420 -0.716 1.00 92.38 89 ASN A N 1
ATOM 682 C CA . ASN A 1 89 ? -12.570 12.987 -1.185 1.00 92.38 89 ASN A CA 1
ATOM 683 C C . ASN A 1 89 ? -11.420 13.656 -0.391 1.00 92.38 89 ASN A C 1
ATOM 685 O O . ASN A 1 89 ? -10.344 13.957 -0.909 1.00 92.38 89 ASN A O 1
ATOM 689 N N . THR A 1 90 ? -11.655 13.900 0.902 1.00 94.56 90 THR A N 1
ATOM 690 C CA . THR A 1 90 ? -10.654 14.470 1.811 1.00 94.56 90 THR A CA 1
ATOM 691 C C . THR A 1 90 ? -9.787 13.356 2.381 1.00 94.56 90 THR A C 1
ATOM 693 O O . THR A 1 90 ? -10.299 12.362 2.899 1.00 94.56 90 THR A O 1
ATOM 696 N N . ARG A 1 91 ? -8.467 13.538 2.321 1.00 95.31 91 ARG A N 1
ATOM 697 C CA . ARG A 1 91 ? -7.466 12.619 2.872 1.00 95.31 91 ARG A CA 1
ATOM 698 C C . ARG A 1 91 ? -7.005 13.109 4.234 1.00 95.31 91 ARG A C 1
ATOM 700 O O . ARG A 1 91 ? -6.546 14.242 4.351 1.00 95.31 91 ARG A O 1
ATOM 707 N N . ARG A 1 92 ? -7.074 12.257 5.253 1.00 95.00 92 ARG A N 1
ATOM 708 C CA . ARG A 1 92 ? -6.563 12.544 6.597 1.00 95.00 92 ARG A CA 1
ATOM 709 C C . ARG A 1 92 ? -5.462 11.569 6.978 1.00 95.00 92 ARG A C 1
ATOM 711 O O . ARG A 1 92 ? -5.713 10.371 7.045 1.00 95.00 92 ARG A O 1
ATOM 718 N N . PHE A 1 93 ? -4.270 12.073 7.261 1.00 92.62 93 PHE A N 1
ATOM 719 C CA . PHE A 1 93 ? -3.159 11.276 7.771 1.00 92.62 93 PHE A CA 1
ATOM 720 C C . PHE A 1 93 ? -3.274 11.083 9.282 1.00 92.62 93 PHE A C 1
ATOM 722 O O . PHE A 1 93 ? -3.740 11.965 10.004 1.00 92.62 93 PHE A O 1
ATOM 729 N N . ALA A 1 94 ? -2.868 9.902 9.744 1.00 88.06 94 ALA A N 1
ATOM 730 C CA . ALA A 1 94 ? -2.855 9.560 11.162 1.00 88.06 94 ALA A CA 1
ATOM 731 C C . ALA A 1 94 ? -1.748 10.297 11.932 1.00 88.06 94 ALA A C 1
ATOM 733 O O . ALA A 1 94 ? -1.890 10.518 13.131 1.00 88.06 94 ALA A O 1
ATOM 734 N N . ASP A 1 95 ? -0.671 10.677 11.241 1.00 82.69 95 ASP A N 1
ATOM 735 C CA . ASP A 1 95 ? 0.471 11.390 11.808 1.00 82.69 95 ASP A CA 1
ATOM 736 C C . ASP A 1 95 ? 0.623 12.777 11.158 1.00 82.69 95 ASP A C 1
ATOM 738 O O . ASP A 1 95 ? 0.140 13.034 10.052 1.00 82.69 95 ASP A O 1
ATOM 742 N N . ALA A 1 96 ? 1.316 13.677 11.849 1.00 82.56 96 ALA A N 1
ATOM 743 C CA . ALA A 1 96 ? 1.683 15.008 11.378 1.00 82.56 96 ALA A CA 1
ATOM 744 C C . ALA A 1 96 ? 2.950 15.000 10.502 1.00 82.56 96 ALA A C 1
ATOM 746 O O . ALA A 1 96 ? 3.515 16.057 10.223 1.00 82.56 96 ALA A O 1
ATOM 747 N N . PHE A 1 97 ? 3.413 13.825 10.071 1.00 85.12 97 PHE A N 1
ATOM 748 C CA . PHE A 1 97 ? 4.604 13.662 9.244 1.00 85.12 97 PHE A CA 1
ATOM 749 C C . PHE A 1 97 ? 4.376 12.634 8.138 1.00 85.12 97 PHE A C 1
ATOM 751 O O . PHE A 1 97 ? 3.545 11.737 8.269 1.00 85.12 97 PHE A O 1
ATOM 758 N N . LEU A 1 98 ? 5.161 12.749 7.066 1.00 87.06 98 LEU A N 1
ATOM 759 C CA . LEU A 1 98 ? 5.295 11.717 6.047 1.00 87.06 98 LEU A CA 1
ATOM 760 C C . LEU A 1 98 ? 6.641 10.998 6.163 1.00 87.06 98 LEU A C 1
ATOM 762 O O . LEU A 1 98 ? 7.693 11.633 6.164 1.00 87.06 98 LEU A O 1
ATOM 766 N N . HIS A 1 99 ? 6.604 9.671 6.190 1.00 86.94 99 HIS A N 1
ATOM 767 C CA . HIS A 1 99 ? 7.741 8.778 5.999 1.00 86.94 99 HIS A CA 1
ATOM 768 C C . HIS A 1 99 ? 8.089 8.700 4.507 1.00 86.94 99 HIS A C 1
ATOM 770 O O . HIS A 1 99 ? 7.601 7.821 3.796 1.00 86.94 99 HIS A O 1
ATOM 776 N N . LEU A 1 100 ? 8.895 9.647 4.030 1.00 84.62 100 LEU A N 1
ATOM 777 C CA . LEU A 1 100 ? 9.464 9.692 2.677 1.00 84.62 100 LEU A CA 1
ATOM 778 C C . LEU A 1 100 ? 10.964 9.996 2.804 1.00 84.62 100 LEU A C 1
ATOM 780 O O . LEU A 1 100 ? 11.374 10.610 3.779 1.00 84.62 100 LEU A O 1
ATOM 784 N N . GLY A 1 101 ? 11.796 9.581 1.850 1.00 76.06 101 GLY A N 1
ATOM 785 C CA . GLY A 1 101 ? 13.233 9.896 1.853 1.00 76.06 101 GLY A CA 1
ATOM 786 C C . GLY A 1 101 ? 14.128 8.839 2.507 1.00 76.06 101 GLY A C 1
ATOM 787 O O . GLY A 1 101 ? 15.227 9.157 2.941 1.00 76.06 101 GLY A O 1
ATOM 788 N N . GLY A 1 102 ? 13.688 7.579 2.610 1.00 66.75 102 GLY A N 1
ATOM 789 C CA . GLY A 1 102 ? 14.530 6.506 3.163 1.00 66.75 102 GLY A CA 1
ATOM 790 C C . GLY A 1 102 ? 14.790 6.618 4.672 1.00 66.75 102 GLY A C 1
ATOM 791 O O . GLY A 1 102 ? 15.908 6.337 5.101 1.00 66.75 102 GLY A O 1
ATOM 792 N N . ARG A 1 103 ? 13.742 6.997 5.436 1.00 65.12 103 ARG A N 1
ATOM 793 C CA . ARG A 1 103 ? 13.612 7.169 6.914 1.00 65.12 103 ARG A CA 1
ATOM 794 C C . ARG A 1 103 ? 13.426 8.601 7.418 1.00 65.12 103 ARG A C 1
ATOM 796 O O . ARG A 1 103 ? 13.292 8.807 8.625 1.00 65.12 103 ARG A O 1
ATOM 803 N N . GLN A 1 104 ? 13.374 9.590 6.536 1.00 70.38 104 GLN A N 1
ATOM 804 C CA . GLN A 1 104 ? 13.084 10.959 6.950 1.00 70.38 104 GLN A CA 1
ATOM 805 C C . GLN A 1 104 ? 11.595 11.125 7.306 1.00 70.38 104 GLN A C 1
ATOM 807 O O . GLN A 1 104 ? 10.713 10.513 6.702 1.00 70.38 104 GLN A O 1
ATOM 812 N N . ARG A 1 105 ? 11.324 11.944 8.329 1.00 80.50 105 ARG A N 1
ATOM 813 C CA . ARG A 1 105 ? 9.977 12.402 8.688 1.00 80.50 105 ARG A CA 1
ATOM 814 C C . ARG A 1 105 ? 9.804 13.818 8.163 1.00 80.50 105 ARG A C 1
ATOM 816 O O . ARG A 1 105 ? 10.416 14.747 8.686 1.00 80.50 105 ARG A O 1
ATOM 823 N N . LEU A 1 106 ? 8.992 13.974 7.128 1.00 82.75 106 LEU A N 1
ATOM 824 C CA . LEU A 1 106 ? 8.691 15.274 6.543 1.00 82.75 106 LEU A CA 1
ATOM 825 C C . LEU A 1 106 ? 7.473 15.877 7.243 1.00 82.75 106 LEU A C 1
ATOM 827 O O . LEU A 1 106 ? 6.397 15.282 7.158 1.00 82.75 106 LEU A O 1
ATOM 831 N N . PRO A 1 107 ? 7.602 17.019 7.937 1.00 84.12 107 PRO A N 1
ATOM 832 C CA . PRO A 1 107 ? 6.481 17.625 8.641 1.00 84.12 107 PRO A CA 1
ATOM 833 C C . PRO A 1 107 ? 5.375 18.035 7.673 1.00 84.12 107 PRO A C 1
ATOM 835 O O . PRO A 1 107 ? 5.613 18.624 6.617 1.00 84.12 107 PRO A O 1
ATOM 838 N N . LEU A 1 108 ? 4.142 17.739 8.063 1.00 82.69 108 LEU A N 1
ATOM 839 C CA . LEU A 1 108 ? 2.946 18.194 7.385 1.00 82.69 108 LEU A CA 1
ATOM 840 C C . LEU A 1 108 ? 2.429 19.466 8.057 1.00 82.69 108 LEU A C 1
ATOM 842 O O . LEU A 1 108 ? 2.282 19.528 9.274 1.00 82.69 108 LEU A O 1
ATOM 846 N N . GLN A 1 109 ? 2.103 20.477 7.251 1.00 81.38 109 GLN A N 1
ATOM 847 C CA . GLN A 1 109 ? 1.445 21.697 7.739 1.00 81.38 109 GLN A CA 1
ATOM 848 C C . GLN A 1 109 ? -0.003 21.433 8.186 1.00 81.38 109 GLN A C 1
ATOM 850 O O . GLN A 1 109 ? -0.527 22.130 9.048 1.00 81.38 109 GLN A O 1
ATOM 855 N N . SER A 1 110 ? -0.639 20.417 7.601 1.00 86.94 110 SER A N 1
ATOM 856 C CA . SER A 1 110 ? -1.984 19.951 7.928 1.00 86.94 110 SER A CA 1
ATOM 857 C C . SER A 1 110 ? -2.012 18.429 7.857 1.00 86.94 110 SER A C 1
ATOM 859 O O . SER A 1 110 ? -1.387 17.842 6.978 1.00 86.94 110 SER A O 1
ATOM 861 N N . CYS A 1 111 ? -2.754 17.776 8.750 1.00 88.75 111 CYS A N 1
ATOM 862 C CA . CYS A 1 111 ? -3.026 16.341 8.643 1.00 88.75 111 CYS A CA 1
ATOM 863 C C . CYS A 1 111 ? -4.194 16.035 7.693 1.00 88.75 111 CYS A C 1
ATOM 865 O O . CYS A 1 111 ? -4.418 14.873 7.372 1.00 88.75 111 CYS A O 1
ATOM 867 N N . CYS A 1 112 ? -4.939 17.052 7.253 1.00 92.12 112 CYS A N 1
ATOM 868 C CA . CYS A 1 112 ? -6.094 16.926 6.368 1.00 92.12 112 CYS A CA 1
ATOM 869 C C . CYS A 1 112 ? -5.827 17.642 5.043 1.00 92.12 112 CYS A C 1
ATOM 871 O O . CYS A 1 112 ? -5.367 18.783 5.043 1.00 92.12 112 CYS A O 1
ATOM 873 N N . PHE A 1 113 ? -6.153 16.981 3.937 1.00 93.38 113 PHE A N 1
ATOM 874 C CA . PHE A 1 113 ? -5.954 17.481 2.583 1.00 93.38 113 PHE A CA 1
ATOM 875 C C . PHE A 1 113 ? -7.225 17.296 1.768 1.00 93.38 113 PHE A C 1
ATOM 877 O O . PHE A 1 113 ? -7.729 16.180 1.619 1.00 93.38 113 PHE A O 1
ATOM 884 N N . THR A 1 114 ? -7.714 18.388 1.205 1.00 94.75 114 THR A N 1
ATOM 885 C CA . THR A 1 114 ? -8.733 18.379 0.158 1.00 94.75 114 THR A CA 1
ATOM 886 C C . THR A 1 114 ? -8.191 17.723 -1.122 1.00 94.75 114 THR A C 1
ATOM 888 O O . THR A 1 114 ? -6.973 17.596 -1.297 1.00 94.75 114 THR A O 1
ATOM 891 N N . PRO A 1 115 ? -9.062 17.347 -2.077 1.00 92.62 115 PRO A N 1
ATOM 892 C CA . PRO A 1 115 ? -8.621 16.816 -3.368 1.00 92.62 115 PRO A CA 1
ATOM 893 C C . PRO A 1 115 ? -7.656 17.738 -4.128 1.00 92.62 115 PRO A C 1
ATOM 895 O O . PRO A 1 115 ? -6.772 17.256 -4.834 1.00 92.62 115 PRO A O 1
ATOM 898 N N . ALA A 1 116 ? -7.828 19.058 -4.006 1.00 93.12 116 ALA A N 1
ATOM 899 C CA . ALA A 1 116 ? -6.979 20.045 -4.669 1.00 93.12 116 ALA A CA 1
ATOM 900 C C . ALA A 1 116 ? -5.588 20.109 -4.024 1.00 93.12 116 ALA A C 1
ATOM 902 O O . ALA A 1 116 ? -4.591 19.912 -4.713 1.00 93.12 116 ALA A O 1
ATOM 903 N N . GLU A 1 117 ? -5.524 20.267 -2.699 1.00 92.88 117 GLU A N 1
ATOM 904 C CA . GLU A 1 117 ? -4.256 20.295 -1.953 1.00 92.88 117 GLU A CA 1
ATOM 905 C C . GLU A 1 117 ? -3.478 18.986 -2.110 1.00 92.88 117 GLU A C 1
ATOM 907 O O . GLU A 1 117 ? -2.250 18.978 -2.203 1.00 92.88 117 GLU A O 1
ATOM 912 N N . TRP A 1 118 ? -4.187 17.854 -2.154 1.00 92.38 118 TRP A N 1
ATOM 913 C CA . TRP A 1 118 ? -3.540 16.575 -2.392 1.00 92.38 118 TRP A CA 1
ATOM 914 C C . TRP A 1 118 ? -2.976 16.475 -3.811 1.00 92.38 118 TR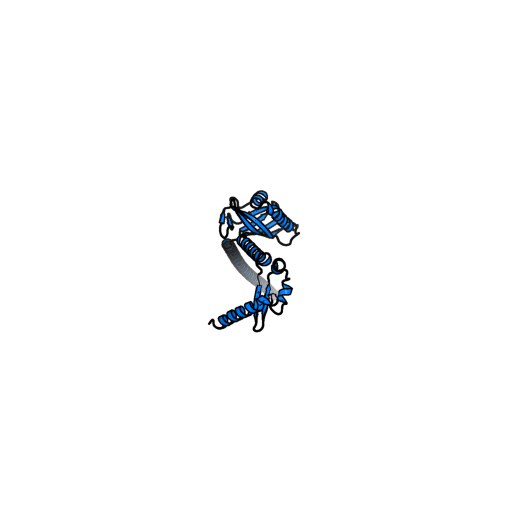P A C 1
ATOM 916 O O . TRP A 1 118 ? -1.848 16.016 -3.988 1.00 92.38 118 TRP A O 1
ATOM 926 N N . ARG A 1 119 ? -3.727 16.932 -4.820 1.00 93.50 119 ARG A N 1
ATOM 927 C CA . ARG A 1 119 ? -3.274 16.950 -6.217 1.00 93.50 119 ARG A CA 1
ATOM 928 C C . ARG A 1 119 ? -1.991 17.766 -6.393 1.00 93.50 119 ARG A C 1
ATOM 930 O O . ARG A 1 119 ? -1.116 17.320 -7.117 1.00 93.50 119 ARG A O 1
ATOM 937 N N . GLU A 1 120 ? -1.827 18.883 -5.686 1.00 91.88 120 GLU A N 1
ATOM 938 C CA . GLU A 1 120 ? -0.591 19.691 -5.716 1.00 91.88 120 GLU A CA 1
ATOM 939 C C . GLU A 1 120 ? 0.648 18.963 -5.170 1.00 91.88 120 GLU A C 1
ATOM 941 O O . GLU A 1 120 ? 1.786 19.341 -5.459 1.00 91.88 120 GLU A O 1
ATOM 946 N N . ARG A 1 121 ? 0.448 17.923 -4.355 1.00 90.38 121 ARG A N 1
ATOM 947 C CA . ARG A 1 121 ? 1.530 17.074 -3.841 1.00 90.38 121 ARG A CA 1
ATOM 948 C C . ARG A 1 121 ? 1.859 15.910 -4.765 1.00 90.38 121 ARG A C 1
ATOM 950 O O . ARG A 1 121 ? 2.878 15.262 -4.540 1.00 90.38 121 ARG A O 1
ATOM 957 N N . VAL A 1 122 ? 1.028 15.628 -5.761 1.00 94.69 122 VAL A N 1
ATOM 958 C CA . VAL A 1 122 ? 1.242 14.566 -6.747 1.00 94.69 122 VAL A CA 1
ATOM 959 C C . VAL A 1 122 ? 1.855 15.178 -8.000 1.00 94.69 122 VAL A C 1
ATOM 961 O O . VAL A 1 122 ? 1.545 16.310 -8.366 1.00 94.69 122 VAL A O 1
ATOM 964 N N . HIS A 1 123 ? 2.758 14.450 -8.650 1.00 95.75 123 HIS A N 1
ATOM 965 C CA . HIS A 1 123 ? 3.334 14.909 -9.907 1.00 95.75 123 HIS A CA 1
ATOM 966 C C . HIS A 1 123 ? 2.221 15.126 -10.951 1.00 95.75 123 HIS A C 1
ATOM 968 O O . HIS A 1 123 ? 1.344 14.265 -11.061 1.00 95.75 123 HIS A O 1
ATOM 974 N N . PRO A 1 124 ? 2.245 16.223 -11.737 1.00 95.19 124 PRO A N 1
ATOM 975 C CA . PRO A 1 124 ? 1.176 16.554 -12.683 1.00 95.19 124 PRO A CA 1
ATOM 976 C C . PRO A 1 124 ? 0.800 15.407 -13.631 1.00 95.19 124 PRO A C 1
ATOM 978 O O . PRO A 1 124 ? -0.380 15.108 -13.774 1.00 95.19 124 PRO A O 1
ATOM 981 N N . ASP A 1 125 ? 1.794 14.714 -14.195 1.00 97.50 125 ASP A N 1
ATOM 982 C CA . ASP A 1 125 ? 1.568 13.569 -15.096 1.00 97.50 125 ASP A CA 1
ATOM 983 C C . ASP A 1 125 ? 0.850 12.377 -14.437 1.00 97.50 125 ASP A C 1
ATOM 985 O O . ASP A 1 125 ? 0.233 11.572 -15.128 1.00 97.50 125 ASP A O 1
ATOM 989 N N . ASP A 1 126 ? 0.943 12.238 -13.111 1.00 97.31 126 ASP A N 1
ATOM 990 C CA . ASP A 1 126 ? 0.431 11.070 -12.388 1.00 97.31 126 ASP A CA 1
ATOM 991 C C . ASP A 1 126 ? -0.913 11.366 -11.695 1.00 97.31 126 ASP A C 1
ATOM 993 O O . ASP A 1 126 ? -1.613 10.448 -11.259 1.00 97.31 126 ASP A O 1
ATOM 997 N N . ALA A 1 127 ? -1.282 12.645 -11.571 1.00 95.19 127 ALA A N 1
ATOM 998 C CA . ALA A 1 127 ? -2.432 13.096 -10.792 1.00 95.19 127 ALA A CA 1
ATOM 999 C C . ALA A 1 127 ? -3.764 12.533 -11.305 1.00 95.19 127 ALA A C 1
ATOM 1001 O O . ALA A 1 127 ? -4.581 12.055 -10.512 1.00 95.19 127 ALA A O 1
ATOM 1002 N N . ASP A 1 128 ? -3.970 12.567 -12.621 1.00 95.88 128 ASP A N 1
ATOM 1003 C CA . ASP A 1 128 ? -5.206 12.086 -13.242 1.00 95.88 128 ASP A CA 1
ATOM 1004 C C . ASP A 1 128 ? -5.306 10.560 -13.169 1.00 95.88 128 ASP A C 1
ATOM 1006 O O . ASP A 1 128 ? -6.358 10.027 -12.819 1.00 95.88 128 ASP A O 1
ATOM 1010 N N . GLY A 1 129 ? -4.193 9.852 -13.394 1.00 96.31 129 GLY A N 1
ATOM 1011 C CA . GLY A 1 129 ? -4.132 8.395 -13.262 1.00 96.31 129 GLY A CA 1
ATOM 1012 C C . GLY A 1 129 ? -4.402 7.919 -11.832 1.00 96.31 129 GLY A C 1
ATOM 1013 O O . GLY A 1 129 ? -5.160 6.974 -11.624 1.00 96.31 129 GLY A O 1
ATOM 1014 N N . MET A 1 130 ? -3.848 8.609 -10.830 1.00 96.06 130 MET A N 1
ATOM 1015 C CA . MET A 1 130 ? -4.133 8.326 -9.421 1.00 96.06 130 MET A CA 1
ATOM 1016 C C . MET A 1 130 ? -5.621 8.526 -9.095 1.00 96.06 130 MET A C 1
ATOM 1018 O O . MET A 1 130 ? -6.206 7.698 -8.393 1.00 96.06 130 MET A O 1
ATOM 1022 N N . GLN A 1 131 ? -6.230 9.624 -9.557 1.00 94.50 131 GLN A N 1
ATOM 1023 C CA . GLN A 1 131 ? -7.641 9.896 -9.281 1.00 94.50 131 GLN A CA 1
ATOM 1024 C C . GLN A 1 131 ? -8.548 8.867 -9.966 1.00 94.50 131 GLN A C 1
ATOM 1026 O O . GLN A 1 131 ? -9.430 8.325 -9.308 1.00 94.50 131 GLN A O 1
ATOM 1031 N N . ALA A 1 132 ? -8.274 8.527 -11.229 1.00 95.88 132 ALA A N 1
ATOM 1032 C CA . ALA A 1 132 ? -9.016 7.502 -11.956 1.00 95.88 132 ALA A CA 1
ATOM 1033 C C . ALA A 1 132 ? -8.962 6.140 -11.246 1.00 95.88 132 ALA A C 1
ATOM 1035 O O . ALA A 1 132 ? -9.995 5.508 -11.060 1.00 95.88 132 ALA A O 1
ATOM 1036 N N . ALA A 1 133 ? -7.788 5.724 -10.756 1.00 96.31 133 ALA A N 1
ATOM 1037 C CA . ALA A 1 133 ? -7.652 4.473 -10.008 1.00 96.31 133 ALA A CA 1
ATOM 1038 C C . ALA A 1 133 ? -8.491 4.453 -8.716 1.00 96.31 133 ALA A C 1
ATOM 1040 O O . ALA A 1 133 ? -9.032 3.412 -8.331 1.00 96.31 133 ALA A O 1
ATOM 1041 N N . LEU A 1 134 ? -8.602 5.596 -8.031 1.00 95.12 134 LEU A N 1
ATOM 1042 C CA . LEU A 1 134 ? -9.448 5.727 -6.846 1.00 95.12 134 LEU A CA 1
ATOM 1043 C C . LEU A 1 134 ? -10.934 5.653 -7.216 1.00 95.12 134 LEU A C 1
ATOM 1045 O O . LEU A 1 134 ? -11.688 4.938 -6.556 1.00 95.12 134 LEU A O 1
ATOM 1049 N N . ASP A 1 135 ? -11.337 6.352 -8.275 1.00 94.75 135 ASP A N 1
ATOM 1050 C CA . ASP A 1 135 ? -12.718 6.377 -8.754 1.00 94.75 135 ASP A CA 1
ATOM 1051 C C . ASP A 1 135 ? -13.164 4.989 -9.236 1.00 94.75 135 ASP A C 1
ATOM 1053 O O . ASP A 1 135 ? -14.240 4.524 -8.860 1.00 94.75 135 ASP A O 1
ATOM 1057 N N . ASP A 1 136 ? -12.322 4.284 -9.993 1.00 96.00 136 ASP A N 1
ATOM 1058 C CA . ASP A 1 136 ? -12.571 2.912 -10.446 1.00 96.00 136 ASP A CA 1
ATOM 1059 C C . ASP A 1 136 ? -12.801 1.965 -9.266 1.00 96.00 136 ASP A C 1
ATOM 1061 O O . ASP A 1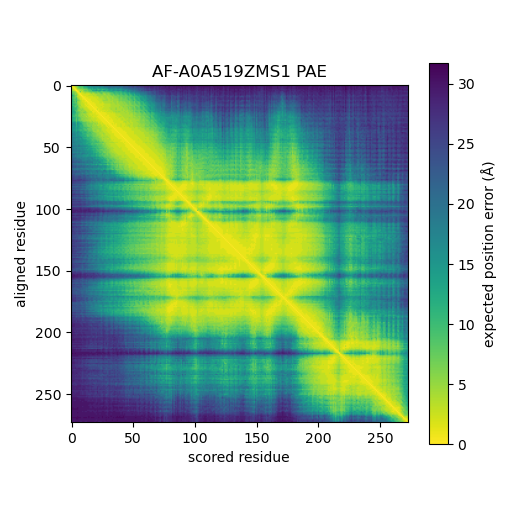 136 ? -13.719 1.141 -9.286 1.00 96.00 136 ASP A O 1
ATOM 1065 N N . TYR A 1 137 ? -12.007 2.094 -8.203 1.00 95.62 137 TYR A N 1
ATOM 1066 C CA . TYR A 1 137 ? -12.182 1.279 -7.007 1.00 95.62 137 TYR A CA 1
ATOM 1067 C C . TYR A 1 137 ? -13.470 1.620 -6.246 1.00 95.62 137 TYR A C 1
ATOM 1069 O O . TYR A 1 137 ? -14.213 0.718 -5.859 1.00 95.62 137 TYR A O 1
ATOM 1077 N N . ILE A 1 138 ? -13.770 2.908 -6.049 1.00 93.69 138 ILE A N 1
ATOM 1078 C CA . ILE A 1 138 ? -14.991 3.355 -5.355 1.00 93.69 138 ILE A CA 1
ATOM 1079 C C . ILE A 1 138 ? -16.248 2.922 -6.123 1.00 93.69 138 ILE A C 1
ATOM 1081 O O . ILE A 1 138 ? -17.246 2.543 -5.508 1.00 93.69 138 ILE A O 1
ATOM 1085 N N . ASN A 1 139 ? -16.189 2.928 -7.455 1.00 93.38 139 ASN A N 1
ATOM 1086 C CA . ASN A 1 139 ? -17.277 2.494 -8.329 1.00 93.38 139 ASN A CA 1
ATOM 1087 C C . ASN A 1 139 ? -17.339 0.968 -8.524 1.00 93.38 139 ASN A C 1
ATOM 1089 O O . ASN A 1 139 ? -18.224 0.479 -9.224 1.00 93.38 139 ASN A O 1
ATOM 1093 N N . GLY A 1 140 ? -16.426 0.205 -7.913 1.00 92.44 140 GLY A N 1
ATOM 1094 C CA . GLY A 1 140 ? -16.408 -1.257 -7.986 1.00 92.44 140 GLY A CA 1
ATOM 1095 C C . GLY A 1 140 ? -15.955 -1.825 -9.334 1.00 92.44 140 GLY A C 1
ATOM 1096 O O . GLY A 1 140 ? -16.195 -3.000 -9.605 1.00 92.44 140 GLY A O 1
ATOM 1097 N N . VAL A 1 141 ? -15.301 -1.020 -10.176 1.00 95.62 141 VAL A N 1
ATOM 1098 C CA . VAL A 1 141 ? -14.695 -1.462 -11.444 1.00 95.62 141 VAL A CA 1
ATOM 1099 C C . VAL A 1 141 ? -13.519 -2.399 -11.168 1.00 95.62 141 VAL A C 1
ATOM 1101 O O . VAL A 1 141 ? -13.341 -3.402 -11.860 1.00 95.62 141 VAL A O 1
ATOM 1104 N N . VAL A 1 142 ? -12.742 -2.101 -10.123 1.00 93.62 142 VAL A N 1
ATOM 1105 C CA . VAL A 1 142 ? -11.618 -2.925 -9.666 1.00 93.62 142 VAL A CA 1
ATOM 1106 C C . VAL A 1 142 ? -11.824 -3.401 -8.224 1.00 93.62 142 VAL A C 1
ATOM 1108 O O . VAL A 1 142 ? -12.376 -2.670 -7.403 1.00 93.62 142 VAL A O 1
ATOM 1111 N N . PRO A 1 143 ? -11.363 -4.616 -7.871 1.00 90.00 143 PRO A N 1
ATOM 1112 C CA . PRO A 1 143 ? -11.594 -5.194 -6.544 1.00 90.00 143 PRO A CA 1
ATOM 1113 C C . PRO A 1 143 ? -10.680 -4.634 -5.443 1.00 90.00 143 PRO A C 1
ATOM 1115 O O . PRO A 1 143 ? -10.950 -4.846 -4.262 1.00 90.00 143 PRO A O 1
ATOM 1118 N N . HIS A 1 144 ? -9.589 -3.952 -5.805 1.00 89.75 144 HIS A N 1
ATOM 1119 C CA . HIS A 1 144 ? -8.604 -3.419 -4.863 1.00 89.75 144 HIS A CA 1
ATOM 1120 C C . HIS A 1 144 ? -8.083 -2.070 -5.363 1.00 89.75 144 HIS A C 1
ATOM 1122 O O . HIS A 1 144 ? -7.798 -1.936 -6.552 1.00 89.75 144 HIS A O 1
ATOM 1128 N N . TYR A 1 145 ? -7.909 -1.102 -4.459 1.00 95.19 145 TYR A N 1
ATOM 1129 C CA . TYR A 1 145 ? -7.227 0.150 -4.777 1.00 95.19 145 TYR A CA 1
ATOM 1130 C C . TYR A 1 145 ? -5.725 0.017 -4.550 1.00 95.19 145 TYR A C 1
ATOM 1132 O O . TYR A 1 145 ? -5.262 -0.193 -3.423 1.00 95.19 145 TYR A O 1
ATOM 1140 N N . GLU A 1 146 ? -4.977 0.194 -5.632 1.00 96.44 146 GLU A N 1
ATOM 1141 C CA . GLU A 1 146 ? -3.535 0.376 -5.632 1.00 96.44 146 GLU A CA 1
ATOM 1142 C C . GLU A 1 146 ? -3.178 1.432 -6.678 1.00 96.44 146 GLU A C 1
ATOM 1144 O O . GLU A 1 146 ? -3.567 1.319 -7.837 1.00 96.44 146 GLU A O 1
ATOM 1149 N N . ALA A 1 147 ? -2.427 2.451 -6.271 1.00 96.62 147 ALA A N 1
ATOM 1150 C CA . ALA A 1 147 ? -1.914 3.471 -7.174 1.00 96.62 147 ALA A CA 1
ATOM 1151 C C . ALA A 1 147 ? -0.445 3.747 -6.858 1.00 96.62 147 ALA A C 1
ATOM 1153 O O . ALA A 1 147 ? -0.086 3.992 -5.704 1.00 96.62 147 ALA A O 1
ATOM 1154 N N . GLN A 1 148 ? 0.399 3.721 -7.887 1.00 97.00 148 GLN A N 1
ATOM 1155 C CA . GLN A 1 148 ? 1.795 4.140 -7.803 1.00 97.00 148 GLN A CA 1
ATOM 1156 C C . GLN A 1 148 ? 1.942 5.476 -8.517 1.00 97.00 148 GLN A C 1
ATOM 1158 O O . GLN A 1 148 ? 1.549 5.602 -9.672 1.00 97.00 148 GLN A O 1
ATOM 1163 N N . TYR A 1 149 ? 2.484 6.470 -7.829 1.00 96.62 149 TYR A N 1
ATOM 1164 C CA . TYR A 1 149 ? 2.642 7.815 -8.375 1.00 96.62 149 TYR A CA 1
ATOM 1165 C C . TYR A 1 149 ? 3.808 8.527 -7.708 1.00 96.62 149 TYR A C 1
ATOM 1167 O O . TYR A 1 149 ? 4.292 8.117 -6.649 1.00 96.62 149 TYR A O 1
ATOM 1175 N N . ARG A 1 150 ? 4.272 9.607 -8.328 1.00 95.38 150 ARG A N 1
ATOM 1176 C CA . ARG A 1 150 ? 5.288 10.479 -7.753 1.00 95.38 150 ARG A CA 1
ATOM 1177 C C . ARG A 1 150 ? 4.637 11.491 -6.820 1.00 95.38 150 ARG A C 1
ATOM 1179 O O . ARG A 1 150 ? 3.668 12.159 -7.177 1.00 95.38 150 ARG A O 1
ATOM 1186 N N . MET A 1 151 ? 5.187 11.613 -5.620 1.00 92.75 151 MET A N 1
ATOM 1187 C CA . MET A 1 151 ? 4.779 12.574 -4.606 1.00 92.75 151 MET A CA 1
ATOM 1188 C C . MET A 1 151 ? 5.933 13.519 -4.277 1.00 92.75 151 MET A C 1
ATOM 1190 O O . MET A 1 151 ? 7.095 13.109 -4.242 1.00 92.75 151 MET A O 1
ATOM 1194 N N . ARG A 1 152 ? 5.607 14.788 -4.033 1.00 89.56 152 ARG A N 1
ATOM 1195 C CA . ARG A 1 152 ? 6.571 15.823 -3.665 1.00 89.56 152 ARG A CA 1
ATOM 1196 C C . ARG A 1 152 ? 7.069 15.593 -2.238 1.00 89.56 152 ARG A C 1
ATOM 1198 O O . ARG A 1 152 ? 6.277 15.682 -1.294 1.00 89.56 152 ARG A O 1
ATOM 1205 N N . ALA A 1 153 ? 8.358 15.296 -2.098 1.00 84.00 153 ALA A N 1
ATOM 1206 C CA . ALA A 1 153 ? 9.037 15.163 -0.810 1.00 84.00 153 ALA A CA 1
ATOM 1207 C C . ALA A 1 153 ? 9.594 16.516 -0.338 1.00 84.00 153 ALA A C 1
ATOM 1209 O O . ALA A 1 153 ? 9.386 16.908 0.805 1.00 84.00 153 ALA A O 1
ATOM 1210 N N . ASP A 1 154 ? 10.208 17.262 -1.250 1.00 77.31 154 ASP A N 1
ATOM 1211 C CA . ASP A 1 154 ? 10.712 18.620 -1.031 1.00 77.31 154 ASP A CA 1
ATOM 1212 C C . ASP A 1 154 ? 10.441 19.472 -2.287 1.00 77.31 154 ASP A C 1
ATOM 1214 O O . ASP A 1 154 ? 9.960 18.940 -3.291 1.00 77.31 154 ASP A O 1
ATOM 1218 N N . GLU A 1 155 ? 10.730 20.776 -2.267 1.00 73.50 155 GLU A N 1
ATOM 1219 C CA . GLU A 1 155 ? 10.448 21.708 -3.374 1.00 73.50 155 GLU A CA 1
ATOM 1220 C C . GLU A 1 155 ? 10.979 21.217 -4.732 1.00 73.50 155 GLU A C 1
ATOM 1222 O O . GLU A 1 155 ? 10.337 21.454 -5.754 1.00 73.50 155 GLU A O 1
ATOM 1227 N N . ASN A 1 156 ? 12.090 20.473 -4.737 1.00 79.38 156 ASN A N 1
ATOM 1228 C CA . ASN A 1 156 ? 12.760 19.992 -5.948 1.00 79.38 156 ASN A CA 1
ATOM 1229 C C . ASN A 1 156 ? 12.875 18.462 -6.044 1.00 79.38 156 ASN A C 1
ATOM 1231 O O . ASN A 1 156 ? 13.599 17.964 -6.906 1.00 79.38 156 ASN A O 1
ATOM 1235 N N . GLU A 1 157 ? 12.192 17.702 -5.182 1.00 88.00 157 GLU A N 1
ATOM 1236 C CA . GLU A 1 157 ? 12.331 16.242 -5.154 1.00 88.00 157 GLU A CA 1
ATOM 1237 C C . GLU A 1 157 ? 10.986 15.517 -5.268 1.00 88.00 157 GLU A C 1
ATOM 1239 O O . GLU A 1 157 ? 10.099 15.634 -4.415 1.00 88.00 157 GLU A O 1
ATOM 1244 N N . TRP A 1 158 ? 10.877 14.697 -6.316 1.00 92.25 158 TRP A N 1
ATOM 1245 C CA . TRP A 1 158 ? 9.769 13.778 -6.546 1.00 92.25 158 TRP A CA 1
ATOM 1246 C C . TRP A 1 158 ? 10.169 12.358 -6.176 1.00 92.25 158 TRP A C 1
ATOM 1248 O O . TRP A 1 158 ? 11.174 11.834 -6.658 1.00 92.25 158 TRP A O 1
ATOM 1258 N N . ARG A 1 159 ? 9.340 11.699 -5.369 1.00 92.88 159 ARG A N 1
ATOM 1259 C CA . ARG A 1 159 ? 9.584 10.331 -4.911 1.00 92.88 159 ARG A CA 1
ATOM 1260 C C . ARG A 1 159 ? 8.439 9.418 -5.289 1.00 92.88 159 ARG A C 1
ATOM 1262 O O . ARG A 1 159 ? 7.280 9.810 -5.214 1.00 92.88 159 ARG A O 1
ATOM 1269 N N . TRP A 1 160 ? 8.763 8.191 -5.682 1.00 95.00 160 TRP A N 1
ATOM 1270 C CA . TRP A 1 160 ? 7.744 7.195 -5.986 1.00 95.00 160 TRP A CA 1
ATOM 1271 C C . TRP A 1 160 ? 7.125 6.689 -4.695 1.00 95.00 160 TRP A C 1
ATOM 1273 O O . TRP A 1 160 ? 7.830 6.246 -3.789 1.00 95.00 160 TRP A O 1
ATOM 1283 N N . VAL A 1 161 ? 5.803 6.724 -4.638 1.00 95.25 161 VAL A N 1
ATOM 1284 C CA . VAL A 1 161 ? 5.020 6.184 -3.537 1.00 95.25 161 VAL A CA 1
ATOM 1285 C C . VAL A 1 161 ? 4.008 5.188 -4.069 1.00 95.25 161 VAL A C 1
ATOM 1287 O O . VAL A 1 161 ? 3.553 5.286 -5.209 1.00 95.25 161 VAL A O 1
ATOM 1290 N N . ILE A 1 162 ? 3.641 4.234 -3.223 1.00 96.19 162 ILE A N 1
ATOM 1291 C CA . ILE A 1 162 ? 2.511 3.342 -3.455 1.00 96.19 162 ILE A CA 1
ATOM 1292 C C . ILE A 1 162 ? 1.432 3.624 -2.419 1.00 96.19 162 ILE A C 1
ATOM 1294 O O . ILE A 1 162 ? 1.683 3.617 -1.212 1.00 96.19 162 ILE A O 1
ATOM 1298 N N . SER A 1 163 ? 0.226 3.891 -2.907 1.00 96.38 163 SER A N 1
ATOM 1299 C CA . SER A 1 163 ? -0.978 4.090 -2.115 1.00 96.38 163 SER A CA 1
ATOM 1300 C C . SER A 1 163 ? -1.859 2.857 -2.241 1.00 96.38 163 SER A C 1
ATOM 1302 O O . SER A 1 163 ? -2.208 2.452 -3.347 1.00 96.38 163 SER A O 1
ATOM 1304 N N . ARG A 1 164 ? -2.213 2.255 -1.105 1.00 97.00 164 ARG A N 1
ATOM 1305 C CA . ARG A 1 164 ? -3.141 1.120 -1.022 1.00 97.00 164 ARG A CA 1
ATOM 1306 C C . ARG A 1 164 ? -4.197 1.419 0.013 1.00 97.00 164 ARG A C 1
ATOM 1308 O O . ARG A 1 164 ? -3.857 1.888 1.093 1.00 97.00 164 ARG A O 1
ATOM 1315 N N . ALA A 1 165 ? -5.456 1.130 -0.282 1.00 95.56 165 ALA A N 1
ATOM 1316 C CA . ALA A 1 165 ? -6.552 1.390 0.642 1.00 95.56 165 ALA A CA 1
ATOM 1317 C C . ALA A 1 165 ? -7.688 0.388 0.461 1.00 95.56 165 ALA A C 1
ATOM 1319 O O . ALA A 1 165 ? -7.849 -0.214 -0.599 1.00 95.56 165 ALA A O 1
ATOM 1320 N N . ARG A 1 166 ? -8.487 0.226 1.516 1.00 95.38 166 ARG A N 1
ATOM 1321 C CA . ARG A 1 166 ? -9.703 -0.589 1.502 1.00 95.38 166 ARG A CA 1
ATOM 1322 C C . ARG A 1 166 ? -10.873 0.164 2.111 1.00 95.38 166 ARG A C 1
ATOM 1324 O O . ARG A 1 166 ? -10.673 0.981 3.010 1.00 95.38 166 ARG A O 1
ATOM 1331 N N . VAL A 1 167 ? -12.086 -0.159 1.669 1.00 95.81 167 VAL A N 1
ATOM 1332 C CA . VAL A 1 167 ? -13.307 0.389 2.271 1.00 95.81 167 VAL A CA 1
ATOM 1333 C C . VAL A 1 167 ? -13.513 -0.287 3.622 1.00 95.81 167 VAL A C 1
ATOM 1335 O O . VAL A 1 167 ? -13.423 -1.511 3.724 1.00 95.81 167 VAL A O 1
ATOM 1338 N N . VAL A 1 168 ? -13.760 0.502 4.663 1.00 94.19 168 VAL A N 1
ATOM 1339 C CA . VAL A 1 168 ? -14.046 -0.015 6.014 1.00 94.19 168 VAL A CA 1
ATOM 1340 C C . VAL A 1 168 ? -15.459 0.292 6.482 1.00 94.19 168 VAL A C 1
ATOM 1342 O O . VAL A 1 168 ? -15.952 -0.361 7.395 1.00 94.19 168 VAL A O 1
ATOM 1345 N N . GLU A 1 169 ? -16.095 1.286 5.870 1.00 94.56 169 GLU A N 1
ATOM 1346 C CA . GLU A 1 169 ? -17.412 1.765 6.250 1.00 94.56 169 GLU A CA 1
ATOM 1347 C C . GLU A 1 169 ? -18.244 1.953 4.989 1.00 94.56 169 GLU A C 1
ATOM 1349 O O . GLU A 1 169 ? -17.772 2.515 3.995 1.00 94.56 169 GLU A O 1
ATOM 1354 N N . TRP A 1 170 ? -19.474 1.456 5.050 1.00 94.75 170 TRP A N 1
ATOM 1355 C CA . TRP A 1 170 ? -20.421 1.416 3.948 1.00 94.75 170 TRP A CA 1
ATOM 1356 C C . TRP A 1 170 ? -21.734 2.049 4.398 1.00 94.75 170 TRP A C 1
ATOM 1358 O O . TRP A 1 170 ? -22.148 1.889 5.546 1.00 94.75 170 TRP A O 1
ATOM 1368 N N . THR A 1 171 ? -22.405 2.732 3.477 1.00 93.31 171 THR A N 1
ATOM 1369 C CA . THR A 1 171 ? -23.791 3.171 3.675 1.00 93.31 171 THR A CA 1
ATOM 1370 C C . THR A 1 171 ? -24.732 1.964 3.753 1.00 93.31 171 THR A C 1
ATOM 1372 O O . THR A 1 171 ? -24.391 0.859 3.325 1.00 93.31 171 THR A O 1
ATOM 1375 N N . VAL A 1 172 ? -25.961 2.192 4.230 1.00 93.44 172 VAL A N 1
ATOM 1376 C CA . VAL A 1 172 ? -27.048 1.192 4.194 1.00 93.44 172 VAL A CA 1
ATOM 1377 C C . VAL A 1 172 ? -27.282 0.666 2.768 1.00 93.44 172 VAL A C 1
ATOM 1379 O O . VAL A 1 172 ? -27.551 -0.519 2.589 1.00 93.44 172 VAL A O 1
ATOM 1382 N N . ASP A 1 173 ? -27.080 1.514 1.757 1.00 92.50 173 ASP A N 1
ATOM 1383 C CA . ASP A 1 173 ? -27.233 1.186 0.334 1.00 92.50 173 ASP A CA 1
ATOM 1384 C C . ASP A 1 173 ? -25.976 0.543 -0.293 1.00 92.50 173 ASP A C 1
ATOM 1386 O O . ASP A 1 173 ? -25.824 0.547 -1.514 1.00 92.50 173 ASP A O 1
ATOM 1390 N N . GLN A 1 174 ? -25.044 0.028 0.518 1.00 89.94 174 GLN A N 1
ATOM 1391 C CA . GLN A 1 174 ? -23.781 -0.593 0.081 1.00 89.94 174 GLN A CA 1
ATOM 1392 C C . GLN A 1 174 ? -22.878 0.304 -0.782 1.00 89.94 174 GLN A C 1
ATOM 1394 O O . GLN A 1 174 ? -22.093 -0.177 -1.597 1.00 89.94 174 GLN A O 1
ATOM 1399 N N . ARG A 1 175 ? -22.925 1.622 -0.577 1.00 90.75 175 ARG A N 1
ATOM 1400 C CA . ARG A 1 175 ? -21.948 2.555 -1.168 1.00 90.75 175 ARG A CA 1
ATOM 1401 C C . ARG A 1 175 ? -20.778 2.809 -0.217 1.00 90.75 175 ARG A C 1
ATOM 1403 O O . ARG A 1 175 ? -21.047 2.983 0.978 1.00 90.75 175 ARG A O 1
ATOM 1410 N N . PRO A 1 176 ? -19.524 2.877 -0.704 1.00 94.00 176 PRO A N 1
ATOM 1411 C CA . PRO A 1 176 ? -18.369 3.206 0.127 1.00 94.00 176 PRO A CA 1
ATOM 1412 C C . PRO A 1 176 ? -18.533 4.556 0.834 1.00 94.00 176 PRO A C 1
ATOM 1414 O O . PRO A 1 176 ? -18.907 5.540 0.202 1.00 94.00 176 PRO A O 1
ATOM 1417 N N . MET A 1 177 ? -18.232 4.614 2.132 1.00 95.12 177 MET A N 1
ATOM 1418 C CA . MET A 1 177 ? -18.213 5.865 2.904 1.00 95.12 177 MET A CA 1
ATOM 1419 C C . MET A 1 177 ? -16.803 6.282 3.291 1.00 95.12 177 MET A C 1
ATOM 1421 O O . MET A 1 177 ? -16.438 7.445 3.127 1.00 95.12 177 MET A O 1
ATOM 1425 N N . ARG A 1 178 ? -16.011 5.345 3.825 1.00 96.12 178 ARG A N 1
ATOM 1426 C CA . ARG A 1 178 ? -14.653 5.623 4.308 1.00 96.12 178 ARG A CA 1
ATOM 1427 C C . ARG A 1 178 ? -13.684 4.532 3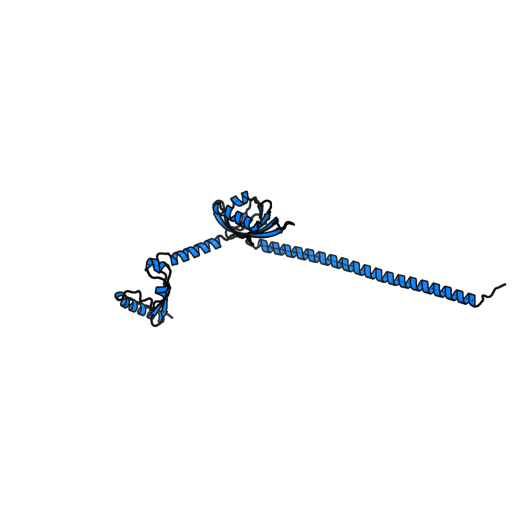.906 1.00 96.12 178 ARG A C 1
ATOM 1429 O O . ARG A 1 178 ? -13.986 3.338 4.013 1.00 96.12 178 ARG A O 1
ATOM 1436 N N . LEU A 1 179 ? -12.502 4.960 3.474 1.00 96.25 179 LEU A N 1
ATOM 1437 C CA . LEU A 1 179 ? -11.374 4.084 3.191 1.00 96.25 179 LEU A CA 1
ATOM 1438 C C . LEU A 1 179 ? -10.280 4.303 4.233 1.00 96.25 179 LEU A C 1
ATOM 1440 O O . LEU A 1 179 ? -10.032 5.437 4.627 1.00 96.25 179 LEU A O 1
ATOM 1444 N N . TYR A 1 180 ? -9.578 3.234 4.607 1.00 95.50 180 TYR A N 1
ATOM 1445 C CA . TYR A 1 180 ? -8.280 3.329 5.281 1.00 95.50 180 TYR A CA 1
ATOM 1446 C C . TYR A 1 180 ? -7.200 2.738 4.402 1.00 95.50 180 TYR A C 1
ATOM 1448 O O . TYR A 1 180 ? -7.398 1.691 3.776 1.00 95.50 180 TYR A O 1
ATOM 1456 N N . GLY A 1 181 ? -6.051 3.396 4.396 1.00 94.19 181 GLY A N 1
ATOM 1457 C CA . GLY A 1 181 ? -4.941 3.014 3.558 1.00 94.19 181 GLY A CA 1
ATOM 1458 C C . GLY A 1 181 ? -3.578 3.315 4.142 1.00 94.19 181 GLY A C 1
ATOM 1459 O O . GLY A 1 181 ? -3.423 3.891 5.220 1.00 94.19 181 GLY A O 1
ATOM 1460 N N . THR A 1 182 ? -2.591 2.875 3.380 1.00 94.44 182 THR A N 1
ATOM 1461 C CA . THR A 1 182 ? -1.171 3.054 3.626 1.00 94.44 182 THR A CA 1
ATOM 1462 C C . THR A 1 182 ? -0.532 3.720 2.423 1.00 94.44 182 THR A C 1
ATOM 1464 O O . THR A 1 182 ? -0.830 3.355 1.282 1.00 94.44 182 THR A O 1
ATOM 1467 N N . LEU A 1 183 ? 0.374 4.654 2.677 1.00 93.94 183 LEU A N 1
ATOM 1468 C CA . LEU A 1 183 ? 1.237 5.267 1.682 1.00 93.94 183 LEU A CA 1
ATOM 1469 C C . LEU A 1 183 ? 2.692 4.950 2.039 1.00 93.94 183 LEU A C 1
ATOM 1471 O O . LEU A 1 183 ? 3.165 5.313 3.119 1.00 93.94 183 LEU A O 1
ATOM 1475 N N . ILE A 1 184 ? 3.381 4.256 1.138 1.00 93.19 184 ILE A N 1
ATOM 1476 C CA . ILE A 1 184 ? 4.733 3.728 1.356 1.00 93.19 184 ILE A CA 1
ATOM 1477 C C . ILE A 1 184 ? 5.678 4.353 0.326 1.00 93.19 184 ILE A C 1
ATOM 1479 O O . ILE A 1 184 ? 5.358 4.366 -0.863 1.00 93.19 184 ILE A O 1
ATOM 1483 N N . ASP A 1 185 ? 6.835 4.851 0.772 1.00 92.94 185 ASP A N 1
ATOM 1484 C CA . ASP A 1 185 ? 7.928 5.264 -0.119 1.00 92.94 185 ASP A CA 1
ATOM 1485 C C . ASP A 1 185 ? 8.533 4.027 -0.795 1.00 92.94 185 ASP A C 1
ATOM 1487 O O . ASP A 1 185 ? 9.069 3.138 -0.134 1.00 92.94 185 ASP A O 1
ATOM 1491 N N . ILE A 1 186 ? 8.449 3.976 -2.122 1.00 93.31 186 ILE A N 1
ATOM 1492 C CA . ILE A 1 186 ? 9.029 2.914 -2.952 1.00 93.31 186 ILE A CA 1
ATOM 1493 C C . ILE A 1 186 ? 10.111 3.458 -3.886 1.00 93.31 186 ILE A C 1
ATOM 1495 O O . ILE A 1 186 ? 10.501 2.784 -4.832 1.00 93.31 186 ILE A O 1
ATOM 1499 N N . HIS A 1 187 ? 10.619 4.667 -3.650 1.00 92.12 187 HIS A N 1
ATOM 1500 C CA . HIS A 1 187 ? 11.556 5.328 -4.551 1.00 92.12 187 HIS A CA 1
ATOM 1501 C C . HIS A 1 187 ? 12.856 4.543 -4.727 1.00 92.12 187 HIS A C 1
ATOM 1503 O O . HIS A 1 187 ? 13.265 4.302 -5.855 1.00 92.12 187 HIS A O 1
ATOM 1509 N N . GLN A 1 188 ? 13.464 4.061 -3.639 1.00 89.31 188 GLN A N 1
ATOM 1510 C CA . GLN A 1 188 ? 14.672 3.227 -3.725 1.00 89.31 188 GLN A CA 1
ATOM 1511 C C . GLN A 1 188 ? 14.402 1.894 -4.428 1.00 89.31 188 GLN A C 1
ATOM 1513 O O . GLN A 1 188 ? 15.216 1.432 -5.220 1.00 89.31 188 GLN A O 1
ATOM 1518 N N . HIS A 1 189 ? 13.233 1.297 -4.186 1.00 89.06 189 HIS A N 1
ATOM 1519 C CA . HIS A 1 189 ? 12.825 0.084 -4.884 1.00 89.06 189 HIS A CA 1
ATOM 1520 C C . HIS A 1 189 ? 12.693 0.334 -6.393 1.00 89.06 189 HIS A C 1
ATOM 1522 O O . HIS A 1 189 ? 13.268 -0.409 -7.181 1.00 89.06 189 HIS A O 1
ATOM 1528 N N . ARG A 1 190 ? 12.040 1.434 -6.786 1.00 91.06 190 ARG A N 1
ATOM 1529 C CA . ARG A 1 190 ? 11.890 1.843 -8.186 1.00 91.06 190 ARG A CA 1
ATOM 1530 C C . ARG A 1 190 ? 13.214 2.169 -8.865 1.00 91.06 190 ARG A C 1
ATOM 1532 O O . ARG A 1 190 ? 13.410 1.749 -9.997 1.00 91.06 190 ARG A O 1
ATOM 1539 N N . LEU A 1 191 ? 14.122 2.878 -8.197 1.00 88.81 191 LEU A N 1
ATOM 1540 C CA . LEU A 1 191 ? 15.451 3.163 -8.748 1.00 88.81 191 LEU A CA 1
ATOM 1541 C C . LEU A 1 191 ? 16.256 1.882 -8.974 1.00 88.81 191 LEU A C 1
ATOM 1543 O O . LEU A 1 191 ? 16.891 1.743 -10.013 1.00 88.81 191 LEU A O 1
ATOM 1547 N N . ASN A 1 192 ? 16.184 0.929 -8.043 1.00 90.44 192 ASN A N 1
ATOM 1548 C CA . ASN A 1 192 ? 16.844 -0.362 -8.208 1.00 90.44 192 ASN A CA 1
ATOM 1549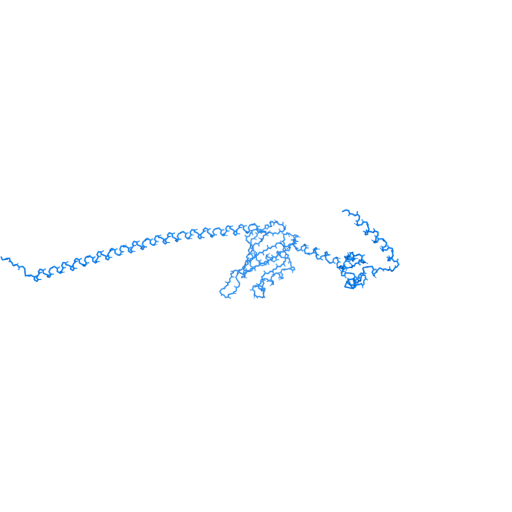 C C . ASN A 1 192 ? 16.237 -1.166 -9.364 1.00 90.44 192 ASN A C 1
ATOM 1551 O O . ASN A 1 192 ? 16.977 -1.786 -10.120 1.00 90.44 192 ASN A O 1
ATOM 1555 N N . GLU A 1 193 ? 14.910 -1.151 -9.524 1.00 90.69 193 GLU A N 1
ATOM 1556 C CA . GLU A 1 193 ? 14.251 -1.778 -10.676 1.00 90.69 193 GLU A CA 1
ATOM 1557 C C . GLU A 1 193 ? 14.707 -1.157 -11.999 1.00 90.69 193 GLU A C 1
ATOM 1559 O O . GLU A 1 193 ? 15.049 -1.895 -12.918 1.00 90.69 193 GLU A O 1
ATOM 1564 N N . ILE A 1 194 ? 14.760 0.176 -12.078 1.00 89.75 194 ILE A N 1
ATOM 1565 C CA . ILE A 1 194 ? 15.212 0.894 -13.277 1.00 89.75 194 ILE A CA 1
ATOM 1566 C C . ILE A 1 194 ? 16.675 0.564 -13.580 1.00 89.75 194 ILE A C 1
ATOM 1568 O O . ILE A 1 194 ? 16.983 0.193 -14.704 1.00 89.75 194 ILE A O 1
ATOM 1572 N N . ALA A 1 195 ? 17.563 0.617 -12.585 1.00 89.25 195 ALA A N 1
ATOM 1573 C CA . ALA A 1 195 ? 18.978 0.304 -12.777 1.00 89.25 195 ALA A CA 1
ATOM 1574 C C . ALA A 1 195 ? 19.196 -1.144 -13.253 1.00 89.25 195 ALA A C 1
ATOM 1576 O O . ALA A 1 195 ? 20.024 -1.394 -14.128 1.00 89.25 195 ALA A O 1
ATOM 1577 N N . LEU A 1 196 ? 18.431 -2.101 -12.713 1.00 90.25 196 LEU A N 1
ATOM 1578 C CA . LEU A 1 196 ? 18.468 -3.495 -13.162 1.00 90.25 196 LEU A CA 1
ATOM 1579 C C . LEU A 1 196 ? 17.951 -3.656 -14.595 1.00 90.25 196 LEU A C 1
ATOM 1581 O O . LEU A 1 196 ? 18.462 -4.498 -15.336 1.00 90.25 196 LEU A O 1
ATOM 1585 N N . ASP A 1 197 ? 16.929 -2.897 -14.981 1.00 88.44 197 ASP A N 1
ATOM 1586 C CA . ASP A 1 197 ? 16.381 -2.939 -16.335 1.00 88.44 197 ASP A CA 1
ATOM 1587 C C . ASP A 1 197 ? 17.337 -2.296 -17.347 1.00 88.44 197 ASP A C 1
ATOM 1589 O O . ASP A 1 197 ? 17.617 -2.891 -18.385 1.00 88.44 197 ASP A O 1
ATOM 1593 N N . GLU A 1 198 ? 17.946 -1.160 -17.000 1.00 87.81 198 GLU A N 1
ATOM 1594 C CA . GLU A 1 198 ? 18.995 -0.511 -17.792 1.00 87.81 198 GLU A CA 1
ATOM 1595 C C . GLU A 1 198 ? 20.215 -1.423 -17.973 1.00 87.81 198 GLU A C 1
ATOM 1597 O O . GLU A 1 198 ? 20.725 -1.556 -19.087 1.00 87.81 198 GLU A O 1
ATOM 1602 N N . GLU A 1 199 ? 20.663 -2.114 -16.919 1.00 86.12 199 GLU A N 1
ATOM 1603 C CA . GLU A 1 199 ? 21.755 -3.089 -17.008 1.00 86.12 199 GLU A CA 1
ATOM 1604 C C . GLU A 1 199 ? 21.385 -4.251 -17.944 1.00 86.12 199 GLU A C 1
ATOM 1606 O O . GLU A 1 199 ? 22.156 -4.618 -18.837 1.00 86.12 199 GLU A O 1
ATOM 1611 N N . ARG A 1 200 ? 20.173 -4.805 -17.808 1.00 85.19 200 ARG A N 1
ATOM 1612 C CA . ARG A 1 200 ? 19.673 -5.863 -18.702 1.00 85.19 200 ARG A CA 1
ATOM 1613 C C . ARG A 1 200 ? 19.568 -5.391 -20.145 1.00 85.19 200 ARG A C 1
ATOM 1615 O O . ARG A 1 200 ? 19.919 -6.143 -21.060 1.00 85.19 200 ARG A O 1
ATOM 1622 N N . GLN A 1 201 ? 19.110 -4.165 -20.363 1.00 86.00 201 GLN A N 1
ATOM 1623 C CA . GLN A 1 201 ? 19.021 -3.571 -21.687 1.00 86.00 201 GLN A CA 1
ATOM 1624 C C . GLN A 1 201 ? 20.422 -3.374 -22.273 1.00 86.00 201 GLN A C 1
ATOM 1626 O O . GLN A 1 201 ? 20.681 -3.789 -23.400 1.00 86.00 201 GLN A O 1
ATOM 1631 N N . MET A 1 202 ? 21.379 -2.868 -21.494 1.00 84.69 202 MET A N 1
ATOM 1632 C CA . MET A 1 202 ? 22.765 -2.716 -21.933 1.00 84.69 202 MET A CA 1
ATOM 1633 C C . MET A 1 202 ? 23.392 -4.057 -22.345 1.00 84.69 202 MET A C 1
ATOM 1635 O O . MET A 1 202 ? 24.067 -4.120 -23.373 1.00 84.69 202 MET A O 1
ATOM 1639 N N . LEU A 1 203 ? 23.119 -5.145 -21.617 1.00 84.38 203 LEU A N 1
ATOM 1640 C CA . LEU A 1 203 ? 23.586 -6.493 -21.972 1.00 84.38 203 LEU A CA 1
ATOM 1641 C C . LEU A 1 203 ? 22.948 -7.039 -23.261 1.00 84.38 203 LEU A C 1
ATOM 1643 O O . LEU A 1 203 ? 23.563 -7.844 -23.958 1.00 84.38 203 LEU A O 1
ATOM 1647 N N . THR A 1 204 ? 21.712 -6.643 -23.573 1.00 86.44 204 THR A N 1
ATOM 1648 C CA . THR A 1 204 ? 20.915 -7.236 -24.663 1.00 86.44 204 THR A CA 1
ATOM 1649 C C . THR A 1 204 ? 20.837 -6.386 -25.925 1.00 86.44 204 THR A C 1
ATOM 1651 O O . THR A 1 204 ? 20.537 -6.938 -26.983 1.00 86.44 204 THR A O 1
ATOM 1654 N N . THR A 1 205 ? 21.133 -5.086 -25.846 1.00 86.44 205 THR A N 1
ATOM 1655 C CA . THR A 1 205 ? 21.114 -4.139 -26.977 1.00 86.44 205 THR A CA 1
ATOM 1656 C C . THR A 1 205 ? 22.392 -3.312 -27.108 1.00 86.44 205 THR A C 1
ATOM 1658 O O . THR A 1 205 ? 22.535 -2.570 -28.077 1.00 86.44 205 THR A O 1
ATOM 1661 N N . GLY A 1 206 ? 23.316 -3.400 -26.147 1.00 85.62 206 GLY A N 1
ATOM 1662 C CA . GLY A 1 206 ? 24.573 -2.654 -26.169 1.00 85.62 206 GLY A CA 1
ATOM 1663 C C . GLY A 1 206 ? 25.559 -3.134 -27.244 1.00 85.62 206 GLY A C 1
ATOM 1664 O O . GLY A 1 206 ? 25.296 -4.108 -27.950 1.00 85.62 206 GLY A O 1
ATOM 1665 N N . PRO A 1 207 ? 26.728 -2.481 -27.364 1.00 87.94 207 PRO A N 1
ATOM 1666 C CA . PRO A 1 207 ? 27.714 -2.769 -28.410 1.00 87.94 207 PRO A CA 1
ATOM 1667 C C . PRO A 1 207 ? 28.581 -4.015 -28.143 1.00 87.94 207 PRO A C 1
ATOM 1669 O O . PRO A 1 207 ? 29.469 -4.316 -28.936 1.00 87.94 207 PRO A O 1
ATOM 1672 N N . VAL A 1 208 ? 28.362 -4.732 -27.034 1.00 88.75 208 VAL A N 1
ATOM 1673 C CA . VAL A 1 208 ? 29.169 -5.890 -26.618 1.00 88.75 208 VAL A CA 1
ATOM 1674 C C . VAL A 1 208 ? 28.315 -7.151 -26.609 1.00 88.75 208 VAL A C 1
ATOM 1676 O O . VAL A 1 208 ? 27.303 -7.205 -25.914 1.00 88.75 208 VAL A O 1
ATOM 1679 N N . VAL A 1 209 ? 28.742 -8.185 -27.336 1.00 90.75 209 VAL A N 1
ATOM 1680 C CA . VAL A 1 209 ? 28.131 -9.518 -27.257 1.00 90.75 209 VAL A CA 1
ATOM 1681 C C . VAL A 1 209 ? 28.655 -10.237 -26.019 1.00 90.75 209 VAL A C 1
ATOM 1683 O O . VAL A 1 209 ? 29.855 -10.474 -25.884 1.00 90.75 209 VAL A O 1
ATOM 1686 N N . MET A 1 210 ? 27.744 -10.617 -25.131 1.00 90.31 210 MET A N 1
ATOM 1687 C CA . MET A 1 210 ? 28.038 -11.407 -23.946 1.00 90.31 210 MET A CA 1
ATOM 1688 C C . MET A 1 210 ? 27.768 -12.874 -24.245 1.00 90.31 210 MET A C 1
ATOM 1690 O O . MET A 1 210 ? 26.635 -13.272 -24.508 1.00 90.31 210 MET A O 1
ATOM 1694 N N . ALA A 1 211 ? 28.808 -13.696 -24.164 1.00 91.06 211 ALA A N 1
ATOM 1695 C CA . ALA A 1 211 ? 28.697 -15.134 -24.338 1.00 91.06 211 ALA A CA 1
ATOM 1696 C C . ALA A 1 211 ? 29.261 -15.859 -23.117 1.00 91.06 211 ALA A C 1
ATOM 1698 O O . ALA A 1 211 ? 30.343 -15.540 -22.628 1.00 91.06 211 ALA A O 1
ATOM 1699 N N . ARG A 1 212 ? 28.538 -16.873 -22.637 1.00 90.88 212 ARG A N 1
ATOM 1700 C CA . ARG A 1 212 ? 29.054 -17.821 -21.650 1.00 90.88 212 ARG A CA 1
ATOM 1701 C C . ARG A 1 212 ? 29.343 -19.131 -22.349 1.00 90.88 212 ARG A C 1
ATOM 1703 O O . ARG A 1 212 ? 28.436 -19.764 -22.891 1.00 90.88 212 ARG A O 1
ATOM 1710 N N . VAL A 1 213 ? 30.595 -19.552 -22.275 1.00 89.06 213 VAL A N 1
ATOM 1711 C CA . VAL A 1 213 ? 31.071 -20.790 -22.881 1.00 89.06 213 VAL A CA 1
ATOM 1712 C C . VAL A 1 213 ? 31.320 -21.811 -21.779 1.00 89.06 213 VAL A C 1
ATOM 1714 O O . VAL A 1 213 ? 31.953 -21.507 -20.770 1.00 89.06 213 VAL A O 1
ATOM 1717 N N . ARG A 1 214 ? 30.803 -23.028 -21.951 1.00 86.50 214 ARG A N 1
ATOM 1718 C CA . ARG A 1 214 ? 31.178 -24.174 -21.122 1.00 86.50 214 ARG A CA 1
ATOM 1719 C C . ARG A 1 214 ? 32.312 -24.909 -21.809 1.00 86.50 214 ARG A C 1
ATOM 1721 O O . ARG A 1 214 ? 32.175 -25.335 -22.955 1.00 86.50 214 ARG A O 1
ATOM 1728 N N . LEU A 1 215 ? 33.402 -25.078 -21.078 1.00 81.12 215 LEU A N 1
ATOM 1729 C CA . LEU A 1 215 ? 34.542 -25.867 -21.514 1.00 81.12 215 LEU A CA 1
ATOM 1730 C C . LEU A 1 215 ? 34.229 -27.346 -21.244 1.00 81.12 215 LEU A C 1
ATOM 1732 O O . LEU A 1 215 ? 33.838 -27.712 -20.136 1.00 81.12 215 LEU A O 1
ATOM 1736 N N . THR A 1 216 ? 34.338 -28.188 -22.269 1.00 71.38 216 THR A N 1
ATOM 1737 C CA . THR A 1 216 ? 34.278 -29.653 -22.140 1.00 71.38 216 THR A CA 1
ATOM 1738 C C . THR A 1 216 ? 35.550 -30.257 -22.727 1.00 71.38 216 THR A C 1
ATOM 1740 O O . THR A 1 216 ? 36.237 -29.580 -23.490 1.00 71.38 216 THR A O 1
ATOM 1743 N N . ARG A 1 217 ? 35.872 -31.514 -22.379 1.00 67.12 217 ARG A N 1
ATOM 1744 C CA . ARG A 1 217 ? 37.127 -32.174 -22.795 1.00 67.12 217 ARG A CA 1
ATOM 1745 C C . ARG A 1 217 ? 37.356 -32.179 -24.312 1.00 67.12 217 ARG A C 1
ATOM 1747 O O . ARG A 1 217 ? 38.507 -32.125 -24.726 1.00 67.12 217 ARG A O 1
ATOM 1754 N N . ASP A 1 218 ? 36.286 -32.172 -25.109 1.00 67.25 218 ASP A N 1
ATOM 1755 C CA . ASP A 1 218 ? 36.380 -32.333 -26.564 1.00 67.25 218 ASP A CA 1
ATOM 1756 C C . ASP A 1 218 ? 36.050 -31.050 -27.349 1.00 67.25 218 ASP A C 1
ATOM 1758 O O . ASP A 1 218 ? 36.496 -30.892 -28.483 1.00 67.25 218 ASP A O 1
ATOM 1762 N N . SER A 1 219 ? 35.262 -30.121 -26.782 1.00 75.62 219 SER A N 1
ATOM 1763 C CA . SER A 1 219 ? 34.919 -28.850 -27.448 1.00 75.62 219 SER A CA 1
ATOM 1764 C C . SER A 1 219 ? 34.334 -27.791 -26.495 1.00 75.62 219 SER A C 1
ATOM 1766 O O . SER A 1 219 ? 33.499 -28.113 -25.641 1.00 75.62 219 SER A O 1
ATOM 1768 N N . PRO A 1 220 ? 34.707 -26.506 -26.629 1.00 84.19 220 PRO A N 1
ATOM 1769 C CA . PRO A 1 220 ? 33.993 -25.421 -25.964 1.00 84.19 220 PRO A CA 1
ATOM 1770 C C . PRO A 1 220 ? 32.628 -25.216 -26.634 1.00 84.19 220 PRO A C 1
ATOM 1772 O O . PRO A 1 220 ? 32.527 -25.312 -27.858 1.00 84.19 220 PRO A O 1
ATOM 1775 N N . ARG A 1 221 ? 31.576 -24.956 -25.850 1.00 89.06 221 ARG A N 1
ATOM 1776 C CA . ARG A 1 221 ? 30.202 -24.751 -26.350 1.00 89.06 221 ARG A CA 1
ATOM 1777 C C . ARG A 1 221 ? 29.549 -23.523 -25.743 1.00 89.06 221 ARG A C 1
ATOM 1779 O O . ARG A 1 221 ? 29.698 -23.276 -24.546 1.00 89.06 221 ARG A O 1
ATOM 1786 N N . PHE A 1 222 ? 28.771 -22.794 -26.539 1.00 91.94 222 PHE A N 1
ATOM 1787 C CA . PHE A 1 222 ? 27.941 -21.708 -26.028 1.00 91.94 222 PHE A CA 1
ATOM 1788 C C . PHE A 1 222 ? 26.824 -22.263 -25.131 1.00 91.94 222 PHE A C 1
ATOM 1790 O O . PHE A 1 222 ? 26.110 -23.189 -25.498 1.00 91.94 222 PHE A O 1
ATOM 1797 N N . VAL A 1 223 ? 26.681 -21.698 -23.933 1.00 92.38 223 VAL A N 1
ATOM 1798 C CA . VAL A 1 223 ? 25.594 -21.999 -22.977 1.00 92.38 223 VAL A CA 1
ATOM 1799 C C . VAL A 1 223 ? 24.693 -20.784 -22.770 1.00 92.38 223 VAL A C 1
ATOM 1801 O O . VAL A 1 223 ? 23.581 -20.898 -22.264 1.00 92.38 223 VAL A O 1
ATOM 1804 N N . TYR A 1 224 ? 25.178 -19.606 -23.140 1.00 93.12 224 TYR A N 1
ATOM 1805 C CA . TYR A 1 224 ? 24.402 -18.381 -23.225 1.00 93.12 224 TYR A CA 1
ATOM 1806 C C . TYR A 1 224 ? 25.065 -17.473 -24.257 1.00 93.12 224 TYR A C 1
ATOM 1808 O O . TYR A 1 224 ? 26.295 -17.400 -24.288 1.00 93.12 224 TYR A O 1
ATOM 1816 N N . VAL A 1 225 ? 24.260 -16.780 -25.057 1.00 92.50 225 VAL A N 1
ATOM 1817 C CA . VAL A 1 225 ? 24.694 -15.678 -25.919 1.00 92.50 225 VAL A CA 1
ATOM 1818 C C . VAL A 1 225 ? 23.623 -14.591 -25.843 1.00 92.50 225 VAL A C 1
ATOM 1820 O O . VAL A 1 225 ? 22.433 -14.899 -25.926 1.00 92.50 225 VAL A O 1
ATOM 1823 N N . SER A 1 226 ? 24.024 -13.339 -25.639 1.00 93.50 226 SER A N 1
ATOM 1824 C CA . SER A 1 226 ? 23.113 -12.194 -25.585 1.00 93.50 226 SER A CA 1
ATOM 1825 C C . SER A 1 226 ? 22.427 -11.941 -26.931 1.00 93.50 226 SER A C 1
ATOM 1827 O O . SER A 1 226 ? 22.982 -12.208 -27.996 1.00 93.50 226 SER A O 1
ATOM 1829 N N . SER A 1 227 ? 21.210 -11.394 -26.902 1.00 92.88 227 SER A N 1
ATOM 1830 C CA . SER A 1 227 ? 20.372 -11.214 -28.099 1.00 92.88 227 SER A CA 1
ATOM 1831 C C . SER A 1 227 ? 20.937 -10.229 -29.127 1.00 92.88 227 SER A C 1
ATOM 1833 O O . SER A 1 227 ? 20.689 -10.393 -30.321 1.00 92.88 227 SER A O 1
ATOM 1835 N N . ASN A 1 228 ? 21.739 -9.244 -28.707 1.00 93.81 228 ASN A N 1
ATOM 1836 C CA . ASN A 1 228 ? 22.423 -8.313 -29.616 1.00 93.81 228 ASN A CA 1
ATOM 1837 C C . ASN A 1 228 ? 23.410 -8.991 -30.578 1.00 93.81 228 ASN A C 1
ATOM 1839 O O . ASN A 1 228 ? 23.823 -8.348 -31.543 1.00 93.81 228 ASN A O 1
ATOM 1843 N N . VAL A 1 229 ? 23.766 -10.266 -30.379 1.00 94.38 229 VAL A N 1
ATOM 1844 C CA . VAL A 1 229 ? 24.586 -11.025 -31.336 1.00 94.38 229 VAL A CA 1
ATOM 1845 C C . VAL A 1 229 ? 23.947 -11.100 -32.727 1.00 94.38 229 VAL A C 1
ATOM 1847 O O . VAL A 1 229 ? 24.665 -11.098 -33.725 1.00 94.38 229 VAL A O 1
ATOM 1850 N N . ALA A 1 230 ? 22.613 -11.054 -32.808 1.00 92.94 230 ALA A N 1
ATOM 1851 C CA . ALA A 1 230 ? 21.893 -10.992 -34.078 1.00 92.94 230 ALA A CA 1
ATOM 1852 C C . ALA A 1 230 ? 22.179 -9.698 -34.838 1.00 92.94 230 ALA A C 1
ATOM 1854 O O . ALA A 1 230 ? 22.394 -9.727 -36.046 1.00 92.94 230 ALA A O 1
ATOM 1855 N N . THR A 1 231 ? 22.232 -8.572 -34.131 1.00 91.88 231 THR A N 1
ATOM 1856 C CA . THR A 1 231 ? 22.511 -7.265 -34.730 1.00 91.88 231 THR A CA 1
ATOM 1857 C C . THR A 1 231 ? 24.001 -7.074 -35.003 1.00 91.88 231 THR A C 1
ATOM 1859 O O . THR A 1 231 ? 24.366 -6.554 -36.052 1.00 91.88 231 THR A O 1
ATOM 1862 N N . LEU A 1 232 ? 24.868 -7.480 -34.067 1.00 92.56 232 LEU A N 1
ATOM 1863 C CA . LEU A 1 232 ? 26.306 -7.200 -34.127 1.00 92.56 232 LEU A CA 1
ATOM 1864 C C . LEU A 1 232 ? 27.081 -8.211 -34.971 1.00 92.56 232 LEU A C 1
ATOM 1866 O O . LEU A 1 232 ? 27.973 -7.821 -35.717 1.00 92.56 232 LEU A O 1
ATOM 1870 N N . TRP A 1 233 ? 26.783 -9.504 -34.828 1.00 92.31 233 TRP A N 1
ATOM 1871 C CA . TRP A 1 233 ? 27.497 -10.579 -35.526 1.00 92.31 233 TRP A CA 1
ATOM 1872 C C . TRP A 1 233 ? 26.648 -11.237 -36.621 1.00 92.31 233 TRP A C 1
ATOM 1874 O O . TRP A 1 233 ? 27.167 -12.051 -37.377 1.00 92.31 233 TRP A O 1
ATOM 1884 N N . GLY A 1 234 ? 25.356 -10.906 -36.724 1.00 92.19 234 GLY A N 1
ATOM 1885 C CA . GLY A 1 234 ? 24.455 -11.452 -37.745 1.00 92.19 234 GLY A CA 1
ATOM 1886 C C . GLY A 1 234 ? 23.893 -12.844 -37.433 1.00 92.19 234 GLY A C 1
ATOM 1887 O O . GLY A 1 234 ? 23.148 -13.393 -38.243 1.00 92.19 234 GLY A O 1
ATOM 1888 N N . TYR A 1 235 ? 24.219 -13.426 -36.276 1.00 92.75 235 TYR A N 1
ATOM 1889 C CA . TYR A 1 235 ? 23.778 -14.771 -35.898 1.00 92.75 235 TYR A CA 1
ATOM 1890 C C . TYR A 1 235 ? 22.575 -14.730 -34.963 1.00 92.75 235 TYR A C 1
ATOM 1892 O O . TYR A 1 235 ? 22.557 -13.966 -34.005 1.00 92.75 235 TYR A O 1
ATOM 1900 N N . GLN A 1 236 ? 21.597 -15.612 -35.164 1.00 94.31 236 GLN A N 1
ATOM 1901 C CA . GLN A 1 236 ? 20.557 -15.799 -34.152 1.00 94.31 236 GLN A CA 1
ATOM 1902 C C . GLN A 1 236 ? 21.138 -16.521 -32.921 1.00 94.31 236 GLN A C 1
ATOM 1904 O O . GLN A 1 236 ? 21.910 -17.471 -33.099 1.00 94.31 236 GLN A O 1
ATOM 1909 N N . PRO A 1 237 ? 20.770 -16.122 -31.684 1.00 93.38 237 PRO A N 1
ATOM 1910 C CA . PRO A 1 237 ? 21.283 -16.749 -30.464 1.00 93.38 237 PRO A CA 1
ATOM 1911 C C . PRO A 1 237 ? 21.116 -18.272 -30.457 1.00 93.38 237 PRO A C 1
ATOM 1913 O O . PRO A 1 237 ? 22.068 -18.996 -30.171 1.00 93.38 237 PRO A O 1
ATOM 1916 N N . ASP A 1 238 ? 19.943 -18.764 -30.862 1.00 95.06 238 ASP A N 1
ATOM 1917 C CA . ASP A 1 238 ? 19.635 -20.198 -30.890 1.00 95.06 238 ASP A CA 1
ATOM 1918 C C . ASP A 1 238 ? 20.528 -20.972 -31.865 1.00 95.06 238 ASP A C 1
ATOM 1920 O O . ASP A 1 238 ? 20.908 -22.110 -31.593 1.00 95.06 238 ASP A O 1
ATOM 1924 N N . THR A 1 239 ? 20.925 -20.346 -32.979 1.00 94.06 239 THR A N 1
ATOM 1925 C CA . THR A 1 239 ? 21.856 -20.950 -33.938 1.00 94.06 239 THR A CA 1
ATOM 1926 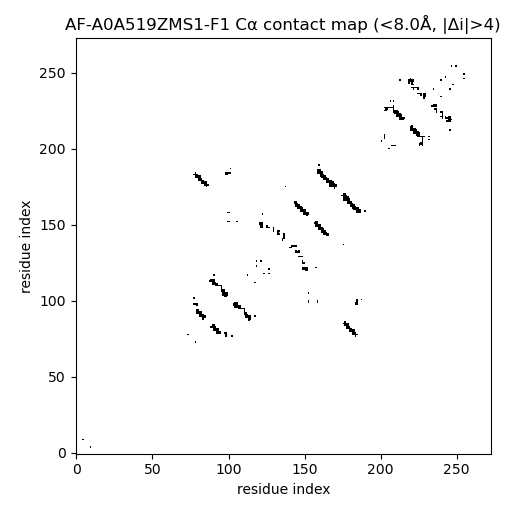C C . THR A 1 239 ? 23.225 -21.164 -33.303 1.00 94.06 239 THR A C 1
ATOM 1928 O O . THR A 1 239 ? 23.793 -22.240 -33.455 1.00 94.06 239 THR A O 1
ATOM 1931 N N . LEU A 1 240 ? 23.734 -20.180 -32.554 1.00 92.50 240 LEU A N 1
ATOM 1932 C CA . LEU A 1 240 ? 25.024 -20.295 -31.866 1.00 92.50 240 LEU A CA 1
ATOM 1933 C C . LEU A 1 240 ? 24.978 -21.306 -30.718 1.00 92.50 240 LEU A C 1
ATOM 1935 O O . LEU A 1 240 ? 25.929 -22.060 -30.525 1.00 92.50 240 LEU A O 1
ATOM 1939 N N . LEU A 1 241 ? 23.871 -21.358 -29.975 1.00 93.06 241 LEU A N 1
ATOM 1940 C CA . LEU A 1 241 ? 23.674 -22.335 -28.899 1.00 93.06 241 LEU A CA 1
ATOM 1941 C C . LEU A 1 241 ? 23.573 -23.778 -29.419 1.00 93.06 241 LEU A C 1
ATOM 1943 O O . LEU A 1 241 ? 23.927 -24.710 -28.698 1.00 93.06 241 LEU A O 1
ATOM 1947 N N . ALA A 1 242 ? 23.115 -23.967 -30.659 1.00 93.06 242 ALA A N 1
ATOM 1948 C CA . ALA A 1 242 ? 23.021 -25.275 -31.302 1.00 93.06 242 ALA A CA 1
ATOM 1949 C C . ALA A 1 242 ? 24.346 -25.769 -31.914 1.00 93.06 242 ALA A C 1
ATOM 1951 O O . ALA A 1 242 ? 24.421 -26.929 -32.327 1.00 93.06 242 ALA A O 1
ATOM 1952 N N . LEU A 1 243 ? 25.384 -24.925 -31.986 1.00 89.69 243 LEU A N 1
ATOM 1953 C CA . LEU A 1 243 ? 26.659 -25.317 -32.584 1.00 89.69 243 LEU A CA 1
ATOM 1954 C C . LEU A 1 243 ? 27.356 -26.428 -31.777 1.00 89.69 243 LEU A C 1
ATOM 1956 O O . LEU A 1 243 ? 27.410 -26.363 -30.542 1.00 89.69 243 LEU A O 1
ATOM 1960 N N . PRO A 1 244 ? 27.951 -27.428 -32.457 1.00 85.94 244 PRO A N 1
ATOM 1961 C CA . PRO A 1 244 ? 28.772 -28.449 -31.812 1.00 85.94 244 PRO A CA 1
ATOM 1962 C C . PRO A 1 244 ? 29.952 -27.864 -31.033 1.00 85.94 244 PRO A C 1
ATOM 1964 O O . PRO A 1 244 ? 30.279 -28.385 -29.961 1.00 85.94 244 PRO A O 1
ATOM 1967 N N . SER A 1 245 ? 30.564 -26.789 -31.545 1.00 87.31 245 SER A N 1
ATOM 1968 C CA . SER A 1 245 ? 31.592 -26.025 -30.851 1.00 87.31 245 SER A CA 1
ATOM 1969 C C . SER A 1 245 ? 31.464 -24.515 -31.069 1.00 87.31 245 SER A C 1
ATOM 1971 O O . SER A 1 245 ? 31.166 -24.040 -32.158 1.00 87.31 245 SER A O 1
ATOM 1973 N N . SER A 1 246 ? 31.798 -23.727 -30.044 1.00 85.31 246 SER A N 1
ATOM 1974 C CA . SER A 1 246 ? 31.956 -22.275 -30.170 1.00 85.31 246 SER A CA 1
ATOM 1975 C C . SER A 1 246 ? 33.134 -21.866 -31.061 1.00 85.31 246 SER A C 1
ATOM 1977 O O . SER A 1 246 ? 33.243 -20.695 -31.400 1.00 85.31 246 SER A O 1
ATOM 1979 N N . LEU A 1 247 ? 34.026 -22.796 -31.425 1.00 85.25 247 LEU A N 1
ATOM 1980 C CA . LEU A 1 247 ? 35.100 -22.551 -32.391 1.00 85.25 247 LEU A CA 1
ATOM 1981 C C . LEU A 1 247 ? 34.624 -22.655 -33.847 1.00 85.25 247 LEU A C 1
ATOM 1983 O O . LEU A 1 247 ? 35.345 -22.216 -34.734 1.00 85.25 247 LEU A O 1
ATOM 1987 N N . ASP A 1 248 ? 33.419 -23.177 -34.101 1.00 85.81 248 ASP A N 1
ATOM 1988 C CA . ASP A 1 248 ? 32.897 -23.375 -35.462 1.00 85.81 248 ASP A CA 1
ATOM 1989 C C . ASP A 1 248 ? 32.608 -22.045 -36.189 1.00 85.81 248 ASP A C 1
ATOM 1991 O O . ASP A 1 248 ? 32.455 -22.025 -37.407 1.00 85.81 248 ASP A O 1
ATOM 1995 N N . ILE A 1 249 ? 32.559 -20.928 -35.453 1.00 86.75 249 ILE A N 1
ATOM 1996 C CA . ILE A 1 249 ? 32.412 -19.569 -36.005 1.00 86.75 249 ILE A CA 1
ATOM 1997 C C . ILE A 1 249 ? 33.752 -18.864 -36.272 1.00 86.75 249 ILE A C 1
ATOM 1999 O O . ILE A 1 249 ? 33.758 -17.751 -36.794 1.00 86.75 249 ILE A O 1
ATOM 2003 N N . VAL A 1 250 ? 34.880 -19.467 -35.885 1.00 84.94 250 VAL A N 1
ATOM 2004 C CA . VAL A 1 250 ? 36.222 -18.892 -36.062 1.00 84.94 250 VAL A CA 1
ATOM 2005 C C . VAL A 1 250 ? 36.750 -19.264 -37.448 1.00 84.94 250 VAL A C 1
ATOM 2007 O O . VAL A 1 250 ? 36.602 -20.404 -37.889 1.00 84.94 250 VAL A O 1
ATOM 2010 N N . HIS A 1 251 ? 37.381 -18.314 -38.145 1.00 85.31 251 HIS A N 1
ATOM 2011 C CA . HIS A 1 251 ? 37.949 -18.564 -39.470 1.00 85.31 251 HIS A CA 1
ATOM 2012 C C . HIS A 1 251 ? 39.028 -19.672 -39.415 1.00 85.31 251 HIS A C 1
ATOM 2014 O O . HIS A 1 251 ? 39.815 -19.694 -38.465 1.00 85.31 251 HIS A O 1
ATOM 2020 N N . PRO A 1 252 ? 39.116 -20.583 -40.411 1.00 82.94 252 PRO A N 1
ATOM 2021 C CA . PRO A 1 252 ? 40.067 -21.701 -40.390 1.00 82.94 252 PRO A CA 1
ATOM 2022 C C . PRO A 1 252 ? 41.530 -21.295 -40.186 1.00 82.94 252 PRO A C 1
ATOM 2024 O O . PRO A 1 252 ? 42.263 -21.999 -39.490 1.00 82.94 252 PRO A O 1
ATOM 2027 N N . ASP A 1 253 ? 41.931 -20.152 -40.746 1.00 86.19 253 ASP A N 1
ATOM 2028 C CA . ASP A 1 253 ? 43.299 -19.630 -40.629 1.00 86.19 253 ASP A CA 1
ATOM 2029 C C . ASP A 1 253 ? 43.646 -19.218 -39.187 1.00 86.19 253 ASP A C 1
ATOM 2031 O O . ASP A 1 253 ? 44.782 -19.394 -38.747 1.00 86.19 253 ASP A O 1
ATOM 2035 N N . ASP A 1 254 ? 42.654 -18.755 -38.422 1.00 82.56 254 ASP A N 1
ATOM 2036 C CA . ASP A 1 254 ? 42.820 -18.334 -37.026 1.00 82.56 254 ASP A CA 1
ATOM 2037 C C . ASP A 1 254 ? 42.596 -19.492 -36.041 1.00 82.56 254 ASP A C 1
ATOM 2039 O O . ASP A 1 254 ? 43.020 -19.441 -34.885 1.00 82.56 254 ASP A O 1
ATOM 2043 N N . LEU A 1 255 ? 41.958 -20.576 -36.496 1.00 77.31 255 LEU A N 1
ATOM 2044 C CA . LEU A 1 255 ? 41.586 -21.726 -35.674 1.00 77.31 255 LEU A CA 1
ATOM 2045 C C . LEU A 1 255 ? 42.806 -22.424 -35.053 1.00 77.31 255 LEU A C 1
ATOM 2047 O O . LEU A 1 255 ? 42.730 -22.891 -33.918 1.00 77.31 255 LEU A O 1
ATOM 2051 N N . LEU A 1 256 ? 43.916 -22.525 -35.792 1.00 75.56 256 LEU A N 1
ATOM 2052 C CA . LEU A 1 256 ? 45.150 -23.170 -35.324 1.00 75.56 256 LEU A CA 1
ATOM 2053 C C . LEU A 1 256 ? 45.810 -22.367 -34.199 1.00 75.56 256 LEU A C 1
ATOM 2055 O O . LEU A 1 256 ? 46.093 -22.923 -33.141 1.00 75.56 256 LEU A O 1
ATOM 2059 N N . ALA A 1 257 ? 45.974 -21.057 -34.400 1.00 76.69 257 ALA A N 1
ATOM 2060 C CA . ALA A 1 257 ? 46.542 -20.165 -33.392 1.00 76.69 257 ALA A CA 1
ATOM 2061 C C . ALA A 1 257 ? 45.676 -20.134 -32.123 1.00 76.69 257 ALA A C 1
ATOM 2063 O O . ALA A 1 257 ? 46.180 -20.273 -31.009 1.00 76.69 257 ALA A O 1
ATOM 2064 N N . LEU A 1 258 ? 44.355 -20.044 -32.296 1.00 73.56 258 LEU A N 1
ATOM 2065 C CA . LEU A 1 258 ? 43.417 -19.959 -31.183 1.00 73.56 258 LEU A CA 1
ATOM 2066 C C . LEU A 1 258 ? 43.315 -21.280 -30.409 1.00 73.56 258 LEU A C 1
ATOM 2068 O O . LEU A 1 258 ? 43.198 -21.252 -29.188 1.00 73.56 258 LEU A O 1
ATOM 2072 N N . LYS A 1 259 ? 43.415 -22.436 -31.083 1.00 70.25 259 LYS A N 1
ATOM 2073 C CA . LYS A 1 259 ? 43.496 -23.752 -30.424 1.00 70.25 259 LYS A CA 1
ATOM 2074 C C . LYS A 1 259 ? 44.762 -23.888 -29.587 1.00 70.25 259 LYS A C 1
ATOM 2076 O O . LYS A 1 259 ? 44.671 -24.357 -28.455 1.00 70.25 259 LYS A O 1
ATOM 2081 N N . ASP A 1 260 ? 45.914 -23.488 -30.114 1.00 71.75 260 ASP A N 1
ATOM 2082 C CA . ASP A 1 260 ? 47.185 -23.591 -29.395 1.00 71.75 260 ASP A CA 1
ATOM 2083 C C . ASP A 1 260 ? 47.195 -22.717 -28.136 1.00 71.75 260 ASP A C 1
ATOM 2085 O O . ASP A 1 260 ? 47.574 -23.187 -27.059 1.00 71.75 260 ASP A O 1
ATOM 2089 N N . ASP A 1 261 ? 46.721 -21.475 -28.241 1.00 71.88 261 ASP A N 1
ATOM 2090 C CA . ASP A 1 261 ? 46.625 -20.564 -27.099 1.00 71.88 261 ASP A CA 1
ATOM 2091 C C . ASP A 1 261 ? 45.553 -21.010 -26.094 1.00 71.88 261 ASP A C 1
ATOM 2093 O O . ASP A 1 261 ? 45.787 -20.980 -24.883 1.00 71.88 261 ASP A O 1
ATOM 2097 N N . PHE A 1 262 ? 44.416 -21.519 -26.575 1.00 69.88 262 PHE A N 1
ATOM 2098 C CA . PHE A 1 262 ? 43.362 -22.095 -25.739 1.00 69.88 262 PHE A CA 1
ATOM 2099 C C . PHE A 1 262 ? 43.860 -23.303 -24.932 1.00 69.88 262 PHE A C 1
ATOM 2101 O O . PHE A 1 262 ? 43.645 -23.375 -23.720 1.00 69.88 262 PHE A O 1
ATOM 2108 N N . TRP A 1 263 ? 44.577 -24.236 -25.567 1.00 66.31 263 TRP A N 1
ATOM 2109 C CA . TRP A 1 263 ? 45.132 -25.407 -24.885 1.00 66.31 263 TRP A CA 1
ATOM 2110 C C . TRP A 1 263 ? 46.262 -25.051 -23.915 1.00 66.31 263 TRP A C 1
ATOM 2112 O O . TRP A 1 263 ? 46.381 -25.691 -22.869 1.00 66.31 263 TRP A O 1
ATOM 2122 N N . ARG A 1 264 ? 47.071 -24.023 -24.212 1.00 69.44 264 ARG A N 1
ATOM 2123 C CA . ARG A 1 264 ? 48.054 -23.487 -23.253 1.00 69.44 264 ARG A CA 1
ATOM 2124 C C . ARG A 1 264 ? 47.377 -22.868 -22.032 1.00 69.44 264 ARG A C 1
ATOM 2126 O O . ARG A 1 264 ? 47.822 -23.120 -20.916 1.00 69.44 264 ARG A O 1
ATOM 2133 N N . ALA A 1 265 ? 46.314 -22.089 -22.227 1.00 69.00 265 ALA A N 1
ATOM 2134 C CA . ALA A 1 265 ? 45.580 -21.456 -21.133 1.00 69.00 265 ALA A CA 1
ATOM 2135 C C . ALA A 1 265 ? 44.914 -22.490 -20.210 1.00 69.00 265 ALA A C 1
ATOM 2137 O O . ALA A 1 265 ? 45.049 -22.384 -18.995 1.00 69.00 265 ALA A O 1
ATOM 2138 N N . MET A 1 266 ? 44.28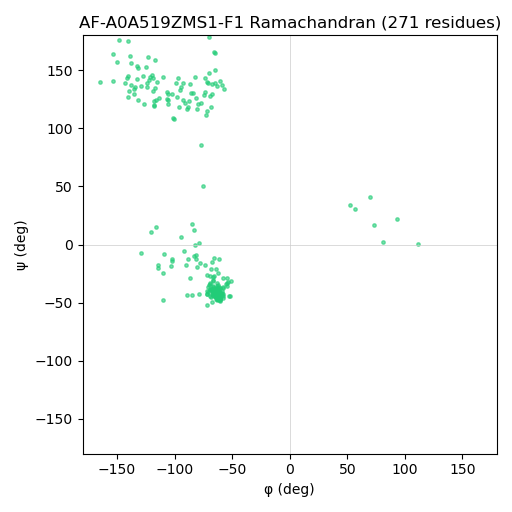6 -23.530 -20.775 1.00 63.75 266 MET A N 1
ATOM 2139 C CA . MET A 1 266 ? 43.662 -24.606 -19.992 1.00 63.75 266 MET A CA 1
ATOM 2140 C C . MET A 1 266 ? 44.671 -25.427 -19.176 1.00 63.75 266 MET A C 1
ATOM 2142 O O . MET A 1 266 ? 44.407 -25.734 -18.017 1.00 63.75 266 MET A O 1
ATOM 2146 N N . LYS A 1 267 ? 45.844 -25.756 -19.740 1.00 64.25 267 LYS A N 1
ATOM 2147 C CA . LYS A 1 267 ? 46.893 -26.489 -19.002 1.00 64.25 267 LYS A CA 1
ATOM 2148 C C . LYS A 1 267 ? 47.419 -25.714 -17.794 1.00 64.25 267 LYS A C 1
ATOM 2150 O O . LYS A 1 267 ? 47.721 -26.316 -16.775 1.00 64.25 267 LYS A O 1
ATOM 2155 N N . ASN A 1 268 ? 47.490 -24.388 -17.892 1.00 58.53 268 ASN A N 1
ATOM 2156 C CA . ASN A 1 268 ? 47.914 -23.538 -16.779 1.00 58.53 268 ASN A CA 1
ATOM 2157 C C . ASN A 1 268 ? 46.848 -23.416 -15.669 1.00 58.53 268 ASN A C 1
ATOM 2159 O O . ASN A 1 268 ? 47.177 -22.997 -14.562 1.00 58.53 268 ASN A O 1
ATOM 2163 N N . GLU A 1 269 ? 45.584 -23.750 -15.947 1.00 52.59 269 GLU A N 1
ATOM 2164 C CA . GLU A 1 269 ? 44.485 -23.724 -14.970 1.00 52.59 269 GLU A CA 1
ATOM 2165 C C . GLU A 1 269 ? 44.382 -25.031 -14.162 1.00 52.59 269 GLU A C 1
ATOM 2167 O O . GLU A 1 269 ? 44.008 -24.986 -12.994 1.00 52.59 269 GLU A O 1
ATOM 2172 N N . GLU A 1 270 ? 44.787 -26.171 -14.739 1.00 48.41 270 GLU A N 1
ATOM 2173 C CA . GLU A 1 270 ? 44.898 -27.472 -14.046 1.00 48.41 270 GLU A CA 1
ATOM 2174 C C . GLU A 1 270 ? 46.022 -27.507 -12.984 1.00 48.41 270 GLU A C 1
ATOM 2176 O O . GLU A 1 270 ? 45.951 -28.307 -12.054 1.00 48.41 270 GLU A O 1
ATOM 2181 N N . ASP A 1 271 ? 47.012 -26.610 -13.081 1.00 46.69 271 ASP A N 1
ATOM 2182 C CA . ASP A 1 271 ? 48.139 -26.463 -12.140 1.00 46.69 271 ASP A CA 1
ATOM 2183 C C . ASP A 1 271 ? 47.895 -25.403 -11.037 1.00 46.69 271 ASP A C 1
ATOM 2185 O O . ASP A 1 271 ? 48.800 -25.074 -10.261 1.00 46.69 271 ASP A O 1
ATOM 2189 N N . ARG A 1 272 ? 46.682 -24.837 -10.943 1.00 36.97 272 ARG A N 1
ATOM 2190 C CA . ARG A 1 272 ? 46.315 -23.875 -9.890 1.00 36.97 272 ARG A CA 1
ATOM 2191 C C . ARG A 1 272 ? 45.720 -24.635 -8.684 1.00 36.97 272 ARG A C 1
ATOM 2193 O O . ARG A 1 272 ? 44.753 -25.364 -8.888 1.00 36.97 272 ARG A O 1
ATOM 2200 N N . PRO A 1 273 ? 46.293 -24.507 -7.468 1.00 41.50 273 PRO A N 1
ATOM 2201 C CA . PRO A 1 273 ? 45.901 -25.299 -6.295 1.00 41.50 273 PRO A CA 1
ATOM 2202 C C . PRO A 1 273 ? 44.472 -25.034 -5.808 1.00 41.50 273 PRO A C 1
ATOM 2204 O O . PRO A 1 273 ? 43.980 -23.893 -5.987 1.00 41.50 273 PRO A O 1
#

Nearest PDB structures (foldseek):
  8g4a-assembly1_A  TM=6.743E-01  e=1.343E-03  Homo sapiens
  1x0o-assembly1_A  TM=6.638E-01  e=1.900E-03  Homo sapiens
  7xi3-assembly1_A  TM=3.913E-01  e=4.679E-05  Mus musculus
  6e3u-assembly1_A  TM=3.846E-01  e=5.253E-05  Mus musculus
  7v7w-assembly1_A  TM=3.688E-01  e=4.958E-05  Mus musculus

Sequence (273 aa):
MGTTPTATTVLLSCIVVLLGCGALWIRHWLAGQQRQRLEQLQQANVSLEARAQELAHQMTAAQRQADIKRAAMMETAEVNFFEIDVATNTRRFADAFLHLGGRQRLPLQSCCFTPAEWRERVHPDDADGMQAALDDYINGVVPHYEAQYRMRADENEWRWVISRARVVEWTVDQRPMRLYGTLIDIHQHRLNEIALDEERQMLTTGPVVMARVRLTRDSPRFVYVSSNVATLWGYQPDTLLALPSSLDIVHPDDLLALKDDFWRAMKNEEDRP

Solvent-accessible surface area (backbone atoms only — not comparable to full-atom values): 15073 Å² total; per-residue (Å²): 139,82,84,78,82,56,72,68,61,56,52,52,50,52,50,54,51,52,52,52,52,50,52,51,48,51,52,52,51,52,52,50,54,51,48,53,52,50,53,50,50,52,54,50,50,54,53,50,52,54,51,52,52,51,50,52,52,50,51,52,52,52,49,52,51,51,50,52,52,51,51,54,52,53,73,73,40,78,51,30,45,35,33,35,39,56,91,72,48,29,38,35,43,78,50,59,47,41,43,43,82,94,82,38,74,44,77,45,99,57,43,64,31,46,56,66,63,46,43,74,38,30,39,77,92,37,37,63,59,46,50,48,43,50,50,36,29,68,71,62,76,37,97,66,36,67,42,77,39,38,33,59,76,49,101,89,38,76,36,38,30,39,40,39,44,44,75,77,39,63,46,97,86,72,43,70,41,31,32,45,31,42,39,34,61,38,37,71,59,51,51,52,53,48,53,53,49,52,52,52,45,44,49,36,68,38,98,56,74,49,68,44,69,47,81,48,100,88,44,42,25,38,77,43,56,30,63,2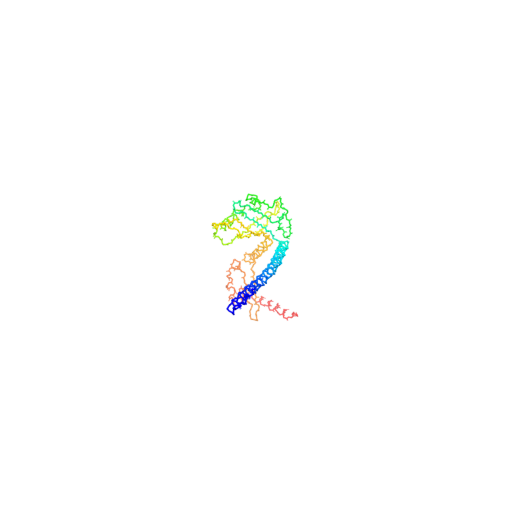7,28,36,79,76,72,67,41,55,48,68,61,55,51,68,38,85,31,60,64,75,81,50,56,76,86,53,44,59,61,51,49,54,53,50,53,53,54,53,59,61,55,76,73,56,132

Mean predicted aligned error: 13.54 Å

pLDDT: mean 87.16, std 11.1, range [36.97, 97.5]

Radius of gyration: 44.99 Å; Cα contacts (8 Å, |Δi|>4): 307; chains: 1; bounding box: 123×60×127 Å

Foldseek 3Di:
DDDDDDPVVVVVVVVVVVVVVVVVVVVVVVVVVVVVVVVVVVVVVVVVVVVVVVVVVVVVVVVVVVVVVVVVVVVPDLKWKWKAFPVQRKIATPDQFHSEDPRDTHGHPHRIDGLVRQLVQFDVVQSVVLVVLVVCCQVVVDVWRKGWTWGDRDPPDTFIKIKTWDADDADPVRGGGMIMIIIGTCRVVVVVVVVVVVVLCCQQQNQDWDWDWDDDPPAIATPFIHQCCCVNVVDGGVRRNPDPHVCVPPDPVCSVVCVVVVVVVVVVVVPDD

Secondary structure (DSSP, 8-state):
---PPPHHHHHHHHHHHHHHHHHHHHHHHHHHHHHHHHHHHHHHHHHHHHHHHHHHHHHHHHHHHHHHHHHHHHHHS--EEEEEETTTTEEEESSSEEE-SSS-EEEPS-SEE-HHHHHHHB-HHHHHHHHHHHHHHHTTSSSSEEEEEEEEEETTEEEEEEEEEEEEEE-TTS-EEEEEEEEEE-HHHHHHHHHHHHHHHHHHHSSS--EEEE--SS--EEEEE-TTHHHHTS--HHHHHT-S-TTTTS-HHHHHHHHHHHHHHHHHHHT--